Protein AF-A0A0E9NEF5-F1 (afdb_monomer)

Radius of gyration: 27.7 Å; Cα contacts (8 Å, |Δi|>4): 310; chains: 1; bounding box: 68×79×78 Å

Mean predicted aligned error: 8.77 Å

Sequence (316 aa):
MEDDDLYNTYFALDPNLTYYYPKSTILDIQHRRETLDGKLFFDLLLAEVAELPNASKLYPPKNTGELRDLYNAILTSEKLDLLKKHSFFYYVLKDWNAETEFARAMLIPPHWCRLMDAYWYLDQMDFPFALFNLSTPSLNPNFSDKIVTTLAVHAPPVVAVTFVQVAQPALENTDVIKAYMSALSRTSVEAAFTYQRTLPPDLREILFADLLHMCLEYKPGASLAQLVRLPLDAIEEDILTKTYSQSASELAKETLLVWCLHRGKTNEALVMAKSKLKSATTGLGGMKDELERGMYKSMLQRQPSQVSNSQGSSEC

Structure (mmCIF, N/CA/C/O backbone):
data_AF-A0A0E9NEF5-F1
#
_entry.id   AF-A0A0E9NEF5-F1
#
loop_
_atom_site.group_PDB
_atom_site.id
_atom_site.type_symbol
_atom_site.label_atom_id
_atom_site.label_alt_id
_atom_site.label_comp_id
_atom_site.label_asym_id
_atom_site.label_entity_id
_atom_site.label_seq_id
_atom_site.pdbx_PDB_ins_code
_atom_site.Cartn_x
_atom_site.Cartn_y
_atom_site.Cartn_z
_atom_site.occupancy
_atom_site.B_iso_or_equiv
_atom_site.auth_seq_id
_atom_site.auth_comp_id
_atom_site.auth_asym_id
_atom_site.auth_atom_id
_atom_site.pdbx_PDB_model_num
ATOM 1 N N . MET A 1 1 ? -28.077 -3.101 26.813 1.00 54.16 1 MET A N 1
ATOM 2 C CA . MET A 1 1 ? -26.877 -2.735 27.582 1.00 54.16 1 MET A CA 1
ATOM 3 C C . MET A 1 1 ? -26.799 -1.229 27.500 1.00 54.16 1 MET A C 1
ATOM 5 O O . MET A 1 1 ? -26.897 -0.724 26.388 1.00 54.16 1 MET A O 1
ATOM 9 N N . GLU A 1 2 ? -26.799 -0.527 28.628 1.00 67.44 2 GLU A N 1
ATOM 10 C CA . GLU A 1 2 ? -26.602 0.929 28.618 1.00 67.44 2 GLU A CA 1
ATOM 11 C C . GLU A 1 2 ? -25.152 1.235 28.208 1.00 67.44 2 GLU A C 1
ATOM 13 O O . GLU A 1 2 ? -24.256 0.422 28.434 1.00 67.44 2 GLU A O 1
ATOM 18 N N . ASP A 1 3 ? -24.907 2.381 27.578 1.00 69.06 3 ASP A N 1
ATOM 19 C CA . ASP A 1 3 ? -23.600 2.707 26.987 1.00 69.06 3 ASP A CA 1
ATOM 20 C C . ASP A 1 3 ? -22.438 2.718 28.001 1.00 69.06 3 ASP A C 1
ATOM 22 O O . ASP A 1 3 ? -21.294 2.387 27.662 1.00 69.06 3 ASP A O 1
ATOM 26 N N . ASP A 1 4 ? -22.739 3.060 29.257 1.00 71.25 4 ASP A N 1
ATOM 27 C CA . ASP A 1 4 ? -21.799 3.034 30.382 1.00 71.25 4 ASP A CA 1
ATOM 28 C C . ASP A 1 4 ? -21.487 1.611 30.859 1.00 71.25 4 ASP A C 1
ATOM 30 O O . ASP A 1 4 ? -20.365 1.325 31.278 1.00 71.25 4 ASP A O 1
ATOM 34 N N . ASP A 1 5 ? -22.451 0.702 30.741 1.00 80.69 5 ASP A N 1
ATOM 35 C CA . ASP A 1 5 ? -22.291 -0.712 31.080 1.00 80.69 5 ASP A CA 1
ATOM 36 C C . ASP A 1 5 ? -21.341 -1.399 30.082 1.00 80.69 5 ASP A C 1
ATOM 38 O O . ASP A 1 5 ? -20.456 -2.165 30.470 1.00 80.69 5 ASP A O 1
ATOM 42 N N . LEU A 1 6 ? -21.420 -1.021 28.798 1.00 85.38 6 LEU A N 1
ATOM 43 C CA . LEU A 1 6 ? -20.516 -1.525 27.762 1.00 85.38 6 LEU A CA 1
ATOM 44 C C . LEU A 1 6 ? -19.066 -1.061 27.974 1.00 85.38 6 LEU A C 1
ATOM 46 O O . LEU A 1 6 ? -18.144 -1.878 27.894 1.00 85.38 6 LEU A O 1
ATOM 50 N N . TYR A 1 7 ? -18.855 0.228 28.270 1.00 88.38 7 TYR A N 1
ATOM 51 C CA . TYR A 1 7 ? -17.513 0.751 28.548 1.00 88.38 7 TYR A CA 1
ATOM 52 C C . TYR A 1 7 ? -16.880 0.034 29.734 1.00 88.38 7 TYR A C 1
ATOM 54 O O . TYR A 1 7 ? -15.746 -0.431 29.641 1.00 88.38 7 TYR A O 1
ATOM 62 N N . ASN A 1 8 ? -17.618 -0.090 30.839 1.00 86.88 8 ASN A N 1
ATOM 63 C CA . ASN A 1 8 ? -17.090 -0.755 32.020 1.00 86.88 8 ASN A CA 1
ATOM 64 C C . ASN A 1 8 ? -16.719 -2.204 31.693 1.00 86.88 8 ASN A C 1
ATOM 66 O O . ASN A 1 8 ? -15.589 -2.610 31.963 1.00 86.88 8 ASN A O 1
ATOM 70 N N . THR A 1 9 ? -17.610 -2.928 31.011 1.00 87.25 9 THR A N 1
ATOM 71 C CA . THR A 1 9 ? -17.414 -4.337 30.641 1.00 87.25 9 THR A CA 1
ATOM 72 C C . THR A 1 9 ? -16.120 -4.597 29.875 1.00 87.25 9 THR A C 1
ATOM 74 O O . THR A 1 9 ? -15.397 -5.528 30.223 1.00 87.25 9 THR A O 1
ATOM 77 N N . TYR A 1 10 ? -15.801 -3.779 28.868 1.00 87.50 10 TYR A N 1
ATOM 78 C CA . TYR A 1 10 ? -14.697 -4.078 27.945 1.00 87.50 10 TYR A CA 1
ATOM 79 C C . TYR A 1 10 ? -13.462 -3.185 28.089 1.00 87.50 10 TYR A C 1
ATOM 81 O O . TYR A 1 10 ? -12.391 -3.578 27.640 1.00 87.50 10 TYR A O 1
ATOM 89 N N . PHE A 1 11 ? -13.582 -2.010 28.712 1.00 86.75 11 PHE A N 1
ATOM 90 C CA . PHE A 1 11 ? -12.496 -1.025 28.797 1.00 86.75 11 PHE A CA 1
ATOM 91 C C . PHE A 1 11 ? -12.055 -0.693 30.233 1.00 86.75 11 PHE A C 1
ATOM 93 O O . PHE A 1 11 ? -11.024 -0.040 30.394 1.00 86.75 11 PHE A O 1
ATOM 100 N N . ALA A 1 12 ? -12.792 -1.100 31.281 1.00 77.31 12 ALA A N 1
ATOM 101 C CA . ALA A 1 12 ? -12.496 -0.658 32.655 1.00 77.31 12 ALA A CA 1
ATOM 102 C C . ALA A 1 12 ? -12.494 -1.739 33.753 1.00 77.31 12 ALA A C 1
ATOM 104 O O . ALA A 1 12 ? -11.980 -1.471 34.838 1.00 77.31 12 ALA A O 1
ATOM 105 N N . LEU A 1 13 ? -13.074 -2.924 33.532 1.00 58.94 13 LEU A N 1
ATOM 106 C CA . LEU A 1 13 ? -13.445 -3.823 34.638 1.00 58.94 13 LEU A CA 1
ATOM 107 C C . LEU A 1 13 ? -12.340 -4.709 35.231 1.00 58.94 13 LEU A C 1
ATOM 109 O O . LEU A 1 13 ? -12.618 -5.376 36.226 1.00 58.94 13 LEU A O 1
ATOM 113 N N . ASP A 1 14 ? -11.113 -4.720 34.707 1.00 61.41 14 ASP A N 1
ATOM 114 C CA . ASP A 1 14 ? -10.027 -5.477 35.343 1.00 61.41 14 ASP A CA 1
ATOM 115 C C . ASP A 1 14 ? -9.012 -4.533 36.020 1.00 61.41 14 ASP A C 1
ATOM 117 O O . ASP A 1 14 ? -8.224 -3.876 35.338 1.00 61.41 14 ASP A O 1
ATOM 121 N N . PRO A 1 15 ? -8.980 -4.479 37.367 1.00 54.06 15 PRO A N 1
ATOM 122 C CA . PRO A 1 15 ? -8.002 -3.702 38.128 1.00 54.06 15 PRO A CA 1
ATOM 123 C C . PRO A 1 15 ? -6.539 -4.067 37.830 1.00 54.06 15 PRO A C 1
ATOM 125 O O . PRO A 1 15 ? -5.647 -3.276 38.134 1.00 54.06 15 PRO A O 1
ATOM 128 N N . ASN A 1 16 ? -6.283 -5.250 37.259 1.00 57.00 16 ASN A N 1
ATOM 129 C CA . ASN A 1 16 ? -4.954 -5.723 36.876 1.00 57.00 16 ASN A CA 1
ATOM 130 C C . ASN A 1 16 ? -4.617 -5.450 35.400 1.00 57.00 16 ASN A C 1
ATOM 132 O O . ASN A 1 16 ? -3.435 -5.396 35.060 1.00 57.00 16 ASN A O 1
ATOM 136 N N . LEU A 1 17 ? -5.615 -5.255 34.528 1.00 60.06 17 LEU A N 1
ATOM 137 C CA . LEU A 1 17 ? -5.418 -4.869 33.126 1.00 60.06 17 LEU A CA 1
ATOM 138 C C . LEU A 1 17 ? -5.699 -3.380 32.990 1.00 60.06 17 LEU A C 1
ATOM 140 O O . LEU A 1 17 ? -6.821 -2.950 32.726 1.00 60.06 17 LEU A O 1
ATOM 144 N N . THR A 1 18 ? -4.667 -2.558 33.167 1.00 66.00 18 THR A N 1
ATOM 145 C CA . THR A 1 18 ? -4.837 -1.148 32.836 1.00 66.00 18 THR A CA 1
ATOM 146 C C . THR A 1 18 ? -4.762 -0.951 31.326 1.00 66.00 18 THR A C 1
ATOM 148 O O . THR A 1 18 ? -3.693 -1.046 30.732 1.00 66.00 18 THR A O 1
ATOM 151 N N . TYR A 1 19 ? -5.903 -0.640 30.710 1.00 69.88 19 TYR A N 1
ATOM 152 C CA . TYR A 1 19 ? -6.052 -0.381 29.272 1.00 69.88 19 TYR A CA 1
ATOM 153 C C . TYR A 1 19 ? -5.518 1.001 28.836 1.00 69.88 19 TYR A C 1
ATOM 155 O O . TYR A 1 19 ? -6.017 1.598 27.889 1.00 69.88 19 TYR A O 1
ATOM 163 N N . TYR A 1 20 ? -4.514 1.561 29.522 1.00 77.94 20 TYR A N 1
ATOM 164 C CA . TYR A 1 20 ? -3.780 2.720 28.998 1.00 77.94 20 TYR A CA 1
ATOM 165 C C . TYR A 1 20 ? -2.482 2.253 28.342 1.00 77.94 20 TYR A C 1
ATOM 167 O O . TYR A 1 20 ? -1.849 1.294 28.787 1.00 77.94 20 TYR A O 1
ATOM 175 N N . TYR A 1 21 ? -2.066 2.937 27.279 1.00 84.69 21 TYR A N 1
ATOM 176 C CA . TYR A 1 21 ? -0.875 2.543 26.535 1.00 84.69 21 TYR A CA 1
ATOM 177 C C . TYR A 1 21 ? 0.402 2.851 27.330 1.00 84.69 21 TYR A C 1
ATOM 179 O O . TYR A 1 21 ? 0.575 3.979 27.811 1.00 84.69 21 TYR A O 1
ATOM 187 N N . PRO A 1 22 ? 1.350 1.901 27.434 1.00 88.44 22 PRO A N 1
ATOM 188 C CA . PRO A 1 22 ? 2.689 2.195 27.923 1.00 88.44 22 PRO A CA 1
ATOM 189 C C . PRO A 1 22 ? 3.348 3.308 27.099 1.00 88.44 22 PRO A C 1
ATOM 191 O O . PRO A 1 22 ? 3.126 3.428 25.893 1.00 88.44 22 PRO A O 1
ATOM 194 N N . LYS A 1 23 ? 4.227 4.098 27.729 1.00 90.12 23 LYS A N 1
ATOM 195 C CA . LYS A 1 23 ? 4.945 5.185 27.036 1.00 90.12 23 LYS A CA 1
ATOM 196 C C . LYS A 1 23 ? 5.717 4.697 25.808 1.00 90.12 23 LYS A C 1
ATOM 198 O O . LYS A 1 23 ? 5.735 5.404 24.809 1.00 90.12 23 LYS A O 1
ATOM 203 N N . SER A 1 24 ? 6.326 3.512 25.875 1.00 93.19 24 SER A N 1
ATOM 204 C CA . SER A 1 24 ? 6.999 2.892 24.728 1.00 93.19 24 SER A CA 1
ATOM 205 C C . SER A 1 24 ? 6.030 2.666 23.570 1.00 93.19 24 SER A C 1
ATOM 207 O O . SER A 1 24 ? 6.292 3.130 22.472 1.00 93.19 24 SER A O 1
ATOM 209 N N . THR A 1 25 ? 4.860 2.084 23.835 1.00 92.06 25 THR A N 1
ATOM 210 C CA . THR A 1 25 ? 3.838 1.829 22.813 1.00 92.06 25 THR A CA 1
ATOM 211 C C . THR A 1 25 ? 3.313 3.121 22.189 1.00 92.06 25 THR A C 1
ATOM 213 O O . THR A 1 25 ? 3.111 3.183 20.981 1.00 92.06 25 THR A O 1
ATOM 216 N N . ILE A 1 26 ? 3.136 4.183 22.982 1.00 93.88 26 ILE A N 1
ATOM 217 C CA . ILE A 1 26 ? 2.750 5.503 22.459 1.00 93.88 26 ILE A CA 1
ATOM 218 C C . ILE A 1 26 ? 3.814 6.030 21.488 1.00 93.88 26 ILE A C 1
ATOM 220 O O . ILE A 1 26 ? 3.463 6.522 20.415 1.00 93.88 26 ILE A O 1
ATOM 224 N N . LEU A 1 27 ? 5.096 5.920 21.850 1.00 95.50 27 LEU A N 1
ATOM 225 C CA . LEU A 1 27 ? 6.208 6.335 20.992 1.00 95.50 27 LEU A CA 1
ATOM 226 C C . LEU A 1 27 ? 6.287 5.481 19.720 1.00 95.50 27 LEU A C 1
ATOM 228 O O . LEU A 1 27 ? 6.459 6.037 18.640 1.00 95.50 27 LEU A O 1
ATOM 232 N N . ASP A 1 28 ? 6.082 4.167 19.818 1.00 96.19 28 ASP A N 1
ATOM 233 C CA . ASP A 1 28 ? 6.073 3.263 18.663 1.00 96.19 28 ASP A CA 1
ATOM 234 C C . ASP A 1 28 ? 4.930 3.607 17.694 1.00 96.19 28 ASP A C 1
ATOM 236 O O . ASP A 1 28 ? 5.125 3.693 16.481 1.00 96.19 28 ASP A O 1
ATOM 240 N N . ILE A 1 29 ? 3.727 3.874 18.217 1.00 96.25 29 ILE A N 1
ATOM 241 C CA . ILE A 1 29 ? 2.577 4.315 17.414 1.00 96.25 29 ILE A CA 1
ATOM 242 C C . ILE A 1 29 ? 2.862 5.672 16.751 1.00 96.25 29 ILE A C 1
ATOM 244 O O . ILE A 1 29 ? 2.530 5.863 15.582 1.00 96.25 29 ILE A O 1
ATOM 248 N N . GLN A 1 30 ? 3.500 6.609 17.458 1.00 96.44 30 GLN A N 1
ATOM 249 C CA . GLN A 1 30 ? 3.896 7.901 16.887 1.00 96.44 30 GLN A CA 1
ATOM 250 C C . GLN A 1 30 ? 4.946 7.749 15.784 1.00 96.44 30 GLN A C 1
ATOM 252 O O . GLN A 1 30 ? 4.784 8.335 14.717 1.00 96.44 30 GLN A O 1
ATOM 257 N N . HIS A 1 31 ? 5.961 6.913 15.989 1.00 97.31 31 HIS A N 1
ATOM 258 C CA . HIS A 1 31 ? 6.988 6.650 14.986 1.00 97.31 31 HIS A CA 1
ATOM 259 C C . HIS A 1 31 ? 6.406 6.013 13.715 1.00 97.31 31 HIS A C 1
ATOM 261 O O . HIS A 1 31 ? 6.729 6.414 12.595 1.00 97.31 31 HIS A O 1
ATOM 267 N N . ARG A 1 32 ? 5.486 5.053 13.870 1.00 97.56 32 ARG A N 1
ATOM 268 C CA . ARG A 1 32 ? 4.779 4.456 12.727 1.00 97.56 32 ARG A CA 1
ATOM 269 C C . ARG A 1 32 ? 3.896 5.469 12.016 1.00 97.56 32 ARG A C 1
ATOM 271 O O . ARG A 1 32 ? 3.893 5.504 10.792 1.00 97.56 32 ARG A O 1
ATOM 278 N N . ARG A 1 33 ? 3.223 6.355 12.754 1.00 97.56 33 ARG A N 1
ATOM 279 C CA . ARG A 1 33 ? 2.463 7.463 12.162 1.00 97.56 33 ARG A CA 1
ATOM 280 C C . ARG A 1 33 ? 3.350 8.367 11.310 1.00 97.56 33 ARG A C 1
ATOM 282 O O . ARG A 1 33 ? 2.962 8.693 10.197 1.00 97.56 33 ARG A O 1
ATOM 289 N N . GLU A 1 34 ? 4.517 8.763 11.813 1.00 97.06 34 GLU A N 1
ATOM 290 C CA . GLU A 1 34 ? 5.487 9.568 11.056 1.00 97.06 34 GLU A CA 1
ATOM 291 C C . GLU A 1 34 ? 5.953 8.843 9.791 1.00 97.06 34 GLU A C 1
ATOM 293 O O . GLU A 1 34 ? 6.028 9.450 8.727 1.00 97.06 34 GLU A O 1
ATOM 298 N N . THR A 1 35 ? 6.194 7.535 9.899 1.00 97.06 35 THR A N 1
ATOM 299 C CA . THR A 1 35 ? 6.595 6.685 8.770 1.00 97.06 35 THR A CA 1
ATOM 300 C C . THR A 1 35 ? 5.491 6.558 7.715 1.00 97.06 35 THR A C 1
ATOM 302 O O . THR A 1 35 ? 5.794 6.484 6.531 1.00 97.06 35 THR A O 1
ATOM 305 N N . LEU A 1 36 ? 4.220 6.572 8.128 1.00 96.62 36 LEU A N 1
ATOM 306 C CA . LEU A 1 36 ? 3.036 6.434 7.272 1.00 96.62 36 LEU A CA 1
ATOM 307 C C . LEU A 1 36 ? 2.450 7.799 6.860 1.00 96.62 36 LEU A C 1
ATOM 309 O O . LEU A 1 36 ? 1.238 8.020 6.938 1.00 96.62 36 LEU A O 1
ATOM 313 N N . ASP A 1 37 ? 3.302 8.728 6.423 1.00 93.06 37 ASP A N 1
ATOM 314 C CA . ASP A 1 37 ? 2.925 10.068 5.936 1.00 93.06 37 ASP A CA 1
ATOM 315 C C . ASP A 1 37 ? 2.171 10.927 6.968 1.00 93.06 37 ASP A C 1
ATOM 317 O O . ASP A 1 37 ? 1.272 11.709 6.648 1.00 93.06 37 ASP A O 1
ATOM 321 N N . GLY A 1 38 ? 2.504 10.755 8.248 1.00 94.81 38 GLY A N 1
ATOM 322 C CA . GLY A 1 38 ? 1.900 11.498 9.353 1.00 94.81 38 GLY A CA 1
ATOM 323 C C . GLY A 1 38 ? 0.478 11.061 9.718 1.00 94.81 38 GLY A C 1
ATOM 324 O O . GLY A 1 38 ? -0.143 11.709 10.566 1.00 94.81 38 GLY A O 1
ATOM 325 N N . LYS A 1 39 ? -0.050 9.984 9.118 1.00 96.00 39 LYS A N 1
ATOM 326 C CA . LYS A 1 39 ? -1.396 9.464 9.403 1.00 96.00 39 LYS A CA 1
ATOM 327 C C . LYS A 1 39 ? -1.436 7.940 9.397 1.00 96.00 39 LYS A C 1
ATOM 329 O O . LYS A 1 39 ? -1.111 7.304 8.398 1.00 96.00 39 LYS A O 1
ATOM 334 N N . LEU A 1 40 ? -1.952 7.374 10.475 1.00 98.06 40 LEU A N 1
ATOM 335 C CA . LEU A 1 40 ? -2.365 5.977 10.548 1.00 98.06 40 LEU A CA 1
ATOM 336 C C . LEU A 1 40 ? -3.669 5.751 9.762 1.00 98.06 40 LEU A C 1
ATOM 338 O O . LEU A 1 40 ? -4.441 6.685 9.532 1.00 98.06 40 LEU A O 1
ATOM 342 N N . PHE A 1 41 ? -3.954 4.513 9.377 1.00 98.25 41 PHE A N 1
ATOM 343 C CA . PHE A 1 41 ? -5.251 4.095 8.851 1.00 98.25 41 PHE A CA 1
ATOM 344 C C . PHE A 1 41 ? -6.357 4.319 9.879 1.00 98.25 41 PHE A C 1
ATOM 346 O O . PHE A 1 41 ? -7.435 4.783 9.509 1.00 98.25 41 PHE A O 1
ATOM 353 N N . PHE A 1 42 ? -6.092 4.099 11.170 1.00 98.12 42 PHE A N 1
ATOM 354 C CA . PHE A 1 42 ? -7.055 4.452 12.211 1.00 98.12 42 PHE A CA 1
ATOM 355 C C . PHE A 1 42 ? -7.283 5.965 12.324 1.00 98.12 42 PHE A C 1
ATOM 357 O O . PHE A 1 42 ? -8.415 6.395 12.549 1.00 98.12 42 PHE A O 1
ATOM 364 N N . ASP A 1 43 ? -6.256 6.792 12.076 1.00 98.19 43 ASP A N 1
ATOM 365 C CA . ASP A 1 43 ? -6.445 8.246 12.013 1.00 98.19 43 ASP A CA 1
ATOM 366 C C . ASP A 1 43 ? -7.390 8.620 10.853 1.00 98.19 43 ASP A C 1
ATOM 368 O O . ASP A 1 43 ? -8.215 9.521 11.008 1.00 98.19 43 ASP A O 1
ATOM 372 N N . LEU A 1 44 ? -7.314 7.917 9.712 1.00 97.50 44 LEU A N 1
ATOM 373 C CA . LEU A 1 44 ? -8.250 8.106 8.597 1.00 97.50 44 LEU A CA 1
ATOM 374 C C . LEU A 1 44 ? -9.663 7.621 8.928 1.00 97.50 44 LEU A C 1
ATOM 376 O O . LEU A 1 44 ? -10.628 8.302 8.596 1.00 97.50 44 LEU A O 1
ATOM 380 N N . LEU A 1 45 ? -9.810 6.481 9.609 1.00 97.69 45 LEU A N 1
ATOM 381 C CA . LEU A 1 45 ? -11.121 6.004 10.062 1.00 97.69 45 LEU A CA 1
ATOM 382 C C . LEU A 1 45 ? -11.796 7.038 10.970 1.00 97.69 45 LEU A C 1
ATOM 384 O O . LEU A 1 45 ? -12.956 7.391 10.757 1.00 97.69 45 LEU A O 1
ATOM 388 N N . LEU A 1 46 ? -11.065 7.570 11.948 1.00 97.81 46 LEU A N 1
ATOM 389 C CA . LEU A 1 46 ? -11.577 8.608 12.838 1.00 97.81 46 LEU A CA 1
ATOM 390 C C . LEU A 1 46 ? -11.899 9.904 12.078 1.00 97.81 46 LEU A C 1
ATOM 392 O O . LEU A 1 46 ? -12.978 10.460 12.261 1.00 97.81 46 LEU A O 1
ATOM 396 N N . ALA A 1 47 ? -11.000 10.378 11.214 1.00 97.06 47 ALA A N 1
ATOM 397 C CA . ALA A 1 47 ? -11.157 11.674 10.556 1.00 97.06 47 ALA A CA 1
ATOM 398 C C . ALA A 1 47 ? -12.168 11.670 9.398 1.00 97.06 47 ALA A C 1
ATOM 400 O O . ALA A 1 47 ? -12.915 12.631 9.248 1.00 97.06 47 ALA A O 1
ATOM 401 N N . GLU A 1 48 ? -12.185 10.624 8.572 1.00 96.31 48 GLU A N 1
ATOM 402 C CA . GLU A 1 48 ? -12.936 10.597 7.308 1.00 96.31 48 GLU A CA 1
ATOM 403 C C . GLU A 1 48 ? -14.230 9.784 7.405 1.00 96.31 48 GLU A C 1
ATOM 405 O O . GLU A 1 48 ? -15.209 10.125 6.748 1.00 96.31 48 GLU A O 1
ATOM 410 N N . VAL A 1 49 ? -14.268 8.732 8.234 1.00 96.25 49 VAL A N 1
ATOM 411 C CA . VAL A 1 49 ? -15.467 7.883 8.390 1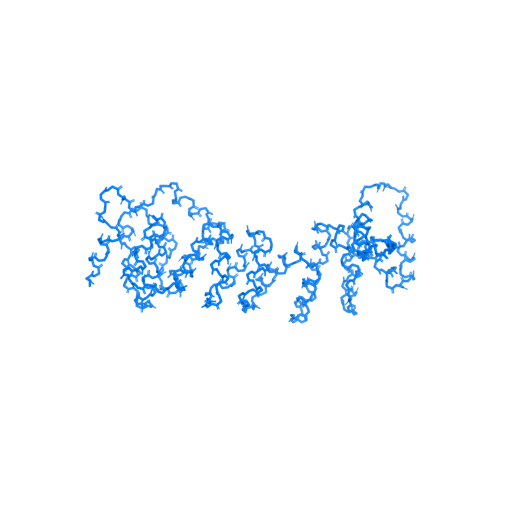.00 96.25 49 VAL A CA 1
ATOM 412 C C . VAL A 1 49 ? -16.300 8.308 9.597 1.00 96.25 49 VAL A C 1
ATOM 414 O O . VAL A 1 49 ? -17.525 8.364 9.505 1.00 96.25 49 VAL A O 1
ATOM 417 N N . ALA A 1 50 ? -15.658 8.620 10.725 1.00 96.44 50 ALA A N 1
ATOM 418 C CA . ALA A 1 50 ? -16.353 9.102 11.921 1.00 96.44 50 ALA A CA 1
ATOM 419 C C . ALA A 1 50 ? -16.514 10.632 11.971 1.00 96.44 50 ALA A C 1
ATOM 421 O O . ALA A 1 50 ? -17.216 11.125 12.856 1.00 96.44 50 ALA A O 1
ATOM 422 N N . GLU A 1 51 ? -15.875 11.361 11.044 1.00 96.19 51 GLU A N 1
ATOM 423 C CA . GLU A 1 51 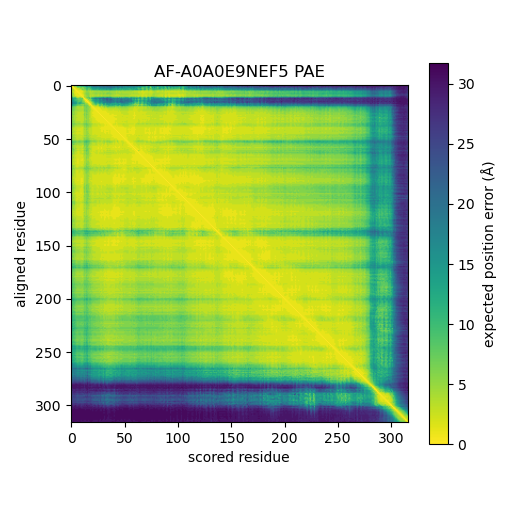? -15.794 12.832 10.993 1.00 96.19 51 GLU A CA 1
ATOM 424 C C . GLU A 1 51 ? -15.330 13.466 12.321 1.00 96.19 51 GLU A C 1
ATOM 426 O O . GLU A 1 51 ? -15.742 14.566 12.694 1.00 96.19 51 GLU A O 1
ATOM 431 N N . LEU A 1 52 ? -14.456 12.772 13.058 1.00 95.56 52 LEU A N 1
ATOM 432 C CA . LEU A 1 52 ? -13.925 13.247 14.330 1.00 95.56 52 LEU A CA 1
ATOM 433 C C . LEU A 1 52 ? -12.703 14.150 14.096 1.00 95.56 52 LEU A C 1
ATOM 435 O O . LEU A 1 52 ? -11.684 13.702 13.554 1.00 95.56 52 LEU A O 1
ATOM 439 N N . PRO A 1 53 ? -12.752 15.428 14.518 1.00 90.38 53 PRO A N 1
ATOM 440 C CA . PRO A 1 53 ? -11.624 16.331 14.360 1.00 90.38 53 PRO A CA 1
ATOM 441 C C . PRO A 1 53 ? -10.459 15.904 15.259 1.00 90.38 53 PRO A C 1
ATOM 443 O O . PRO A 1 53 ? -10.647 15.351 16.338 1.00 90.38 53 PRO A O 1
ATOM 446 N N . ASN A 1 54 ? -9.234 16.244 14.851 1.00 89.75 54 ASN A N 1
ATOM 447 C CA . ASN A 1 54 ? -8.011 15.940 15.605 1.00 89.75 54 ASN A CA 1
ATOM 448 C C . ASN A 1 54 ? -7.798 14.437 15.902 1.00 89.75 54 ASN A C 1
ATOM 450 O O . ASN A 1 54 ? -7.281 14.102 16.966 1.00 89.75 54 ASN A O 1
ATOM 454 N N . ALA A 1 55 ? -8.138 13.544 14.964 1.00 92.69 55 ALA A N 1
ATOM 455 C CA . ALA A 1 55 ? -7.968 12.090 15.094 1.00 92.69 55 ALA A CA 1
ATOM 456 C C . ALA A 1 55 ? -6.613 11.654 15.695 1.00 92.69 55 ALA A C 1
ATOM 458 O O . ALA A 1 55 ? -6.578 10.886 16.654 1.00 92.69 55 ALA A O 1
ATOM 459 N N . SER A 1 56 ? -5.504 12.239 15.228 1.00 91.69 56 SER A N 1
ATOM 460 C CA . SER A 1 56 ? -4.148 11.926 15.711 1.00 91.69 56 SER A CA 1
ATOM 461 C C . SER A 1 56 ? -3.862 12.338 17.162 1.00 91.69 56 SER A C 1
ATOM 463 O O . SER A 1 56 ? -2.853 11.922 17.730 1.00 91.69 56 SER A O 1
ATOM 465 N N . LYS A 1 57 ? -4.717 13.172 17.771 1.00 93.00 57 LYS A N 1
ATOM 466 C CA . LYS A 1 57 ? -4.668 13.504 19.205 1.00 93.00 57 LYS A CA 1
ATOM 467 C C . LYS A 1 57 ? -5.537 12.574 20.047 1.00 93.00 57 LYS A C 1
ATOM 469 O O . LYS A 1 57 ? -5.247 12.430 21.228 1.00 93.00 57 LYS A O 1
ATOM 474 N N . LEU A 1 58 ? -6.586 11.994 19.459 1.00 94.56 58 LEU A N 1
ATOM 475 C CA . LEU A 1 58 ? -7.497 11.067 20.137 1.00 94.56 58 LEU A CA 1
ATOM 476 C C . LEU A 1 58 ? -6.879 9.674 20.290 1.00 94.56 58 LEU A C 1
ATOM 478 O O . LEU A 1 58 ? -7.146 8.988 21.272 1.00 94.56 58 LEU A O 1
ATOM 482 N N . TYR A 1 59 ? -6.045 9.262 19.333 1.00 95.19 59 TYR A N 1
ATOM 483 C CA . TYR A 1 59 ? -5.377 7.967 19.350 1.00 95.19 59 TYR A CA 1
ATOM 484 C C . TYR A 1 59 ? -3.849 8.114 19.209 1.00 95.19 59 TYR A C 1
ATOM 486 O O . TYR A 1 59 ? -3.383 8.847 18.333 1.00 95.19 59 TYR A O 1
ATOM 494 N N . PRO A 1 60 ? -3.031 7.403 20.007 1.00 94.50 60 PRO A N 1
ATOM 495 C CA . PRO A 1 60 ? -3.423 6.518 21.102 1.00 94.50 60 PRO A CA 1
ATOM 496 C C . PRO A 1 60 ? -3.703 7.303 22.402 1.00 94.50 60 PRO A C 1
ATOM 498 O O . PRO A 1 60 ? -2.992 8.274 22.684 1.00 94.50 60 PRO A O 1
ATOM 501 N N . PRO A 1 61 ? -4.687 6.891 23.218 1.00 92.75 61 PRO A N 1
ATOM 502 C CA . PRO A 1 61 ? -4.959 7.513 24.512 1.00 92.75 61 PRO A CA 1
ATOM 503 C C . PRO A 1 61 ? -3.812 7.298 25.508 1.00 92.75 61 PRO A C 1
ATOM 505 O O . PRO A 1 61 ? -3.288 6.197 25.669 1.00 92.75 61 PRO A O 1
ATOM 508 N N . LYS A 1 62 ? -3.418 8.350 26.228 1.00 90.56 62 LYS A N 1
ATOM 509 C CA . LYS A 1 62 ? -2.251 8.308 27.134 1.00 90.56 62 LYS A CA 1
ATOM 510 C C . LYS A 1 62 ? -2.592 7.905 28.564 1.00 90.56 62 LYS A C 1
ATOM 512 O O . LYS A 1 62 ? -1.697 7.665 29.372 1.00 90.56 62 LYS A O 1
ATOM 517 N N . ASN A 1 63 ? -3.873 7.909 28.905 1.00 88.81 63 ASN A N 1
ATOM 518 C CA . ASN A 1 63 ? -4.399 7.596 30.227 1.00 88.81 63 ASN A CA 1
ATOM 519 C C . ASN A 1 63 ? -5.864 7.144 30.104 1.00 88.81 63 ASN A C 1
ATOM 521 O O . ASN A 1 63 ? -6.453 7.186 29.025 1.00 88.81 63 ASN A O 1
ATOM 525 N N . THR A 1 64 ? -6.453 6.716 31.218 1.00 88.56 64 THR A N 1
ATOM 526 C CA . THR A 1 64 ? -7.839 6.225 31.272 1.00 88.56 64 THR A CA 1
ATOM 527 C C . THR A 1 64 ? -8.879 7.294 30.932 1.00 88.56 64 THR A C 1
ATOM 529 O O . THR A 1 64 ? -9.920 6.961 30.375 1.00 88.56 64 THR A O 1
ATOM 532 N N . GLY A 1 65 ? -8.599 8.570 31.222 1.00 90.19 65 GLY A N 1
ATOM 533 C CA . GLY A 1 65 ? -9.455 9.691 30.829 1.00 90.19 65 GLY A CA 1
ATOM 534 C C . GLY A 1 65 ? -9.488 9.862 29.313 1.00 90.19 65 GLY A C 1
ATOM 535 O O . GLY A 1 65 ? -10.558 9.832 28.721 1.00 90.19 65 GLY A O 1
ATOM 536 N N . GLU A 1 66 ? -8.319 9.909 28.670 1.00 92.50 66 GLU A N 1
ATOM 537 C CA . GLU A 1 66 ? -8.219 10.005 27.206 1.00 92.50 66 GLU A CA 1
ATOM 538 C C . GLU A 1 66 ? -8.828 8.781 26.495 1.00 92.50 66 GLU A C 1
ATOM 540 O O . GLU A 1 66 ? -9.398 8.917 25.414 1.00 92.50 66 GLU A O 1
ATOM 545 N N . LEU A 1 67 ? -8.756 7.586 27.097 1.00 92.62 67 LEU A N 1
ATOM 546 C CA . LEU A 1 67 ? -9.434 6.394 26.574 1.00 92.62 67 LEU A CA 1
ATOM 547 C C . LEU A 1 67 ? -10.958 6.549 26.631 1.00 92.62 67 LEU A C 1
ATOM 549 O O . LEU A 1 67 ? -11.648 6.234 25.661 1.00 92.62 67 LEU A O 1
ATOM 553 N N . ARG A 1 68 ? -11.482 7.056 27.753 1.00 92.12 68 ARG A N 1
ATOM 554 C CA . ARG A 1 68 ? -12.908 7.360 27.909 1.00 92.12 68 ARG A CA 1
ATOM 555 C C . ARG A 1 68 ? -13.353 8.436 26.920 1.00 92.12 68 ARG A C 1
ATOM 557 O O . ARG A 1 68 ? -14.429 8.305 26.342 1.00 92.12 68 ARG A O 1
ATOM 564 N N . ASP A 1 69 ? -12.520 9.446 26.683 1.00 93.94 69 ASP A N 1
ATOM 565 C CA . ASP A 1 69 ? -12.777 10.502 25.703 1.00 93.94 69 ASP A CA 1
ATOM 566 C C . ASP A 1 69 ? -12.836 9.940 24.277 1.00 93.94 69 ASP A C 1
ATOM 568 O O . ASP A 1 69 ? -13.790 10.224 23.553 1.00 93.94 69 ASP A O 1
ATOM 572 N N . LEU A 1 70 ? -11.878 9.088 23.884 1.00 95.50 70 LEU A N 1
ATOM 573 C CA . LEU A 1 70 ? -11.895 8.390 22.591 1.00 95.50 70 LEU A CA 1
ATOM 574 C C . LEU A 1 70 ? -13.150 7.518 22.445 1.00 95.50 70 LEU A C 1
ATOM 576 O O . LEU A 1 70 ? -13.827 7.577 21.416 1.00 95.50 70 LEU A O 1
ATOM 580 N N . TYR A 1 71 ? -13.482 6.736 23.476 1.00 95.19 71 TYR A N 1
ATOM 581 C CA . TYR A 1 71 ? -14.676 5.896 23.482 1.00 95.19 71 TYR A CA 1
ATOM 582 C C . TYR A 1 71 ? -15.945 6.730 23.279 1.00 95.19 71 TYR A C 1
ATOM 584 O O . TYR A 1 71 ? -16.745 6.434 22.393 1.00 95.19 71 TYR A O 1
ATOM 592 N N . ASN A 1 72 ? -16.102 7.805 24.055 1.00 95.31 72 ASN A N 1
ATOM 593 C CA . ASN A 1 72 ? -17.258 8.692 23.975 1.00 95.31 72 ASN A CA 1
ATOM 594 C C . ASN A 1 72 ? -17.329 9.412 22.626 1.00 95.31 72 ASN A C 1
ATOM 596 O O . ASN A 1 72 ? -18.419 9.538 22.073 1.00 95.31 72 ASN A O 1
ATOM 600 N N . ALA A 1 73 ? -16.197 9.843 22.063 1.00 96.75 73 ALA A N 1
ATOM 601 C CA . ALA A 1 73 ? -16.149 10.467 20.743 1.00 96.75 73 ALA A CA 1
ATOM 602 C C . ALA A 1 73 ? -16.665 9.519 19.645 1.00 96.75 73 ALA A C 1
ATOM 604 O O . ALA A 1 73 ? -17.475 9.920 18.811 1.00 96.75 73 ALA A O 1
ATOM 605 N N . ILE A 1 74 ? -16.264 8.244 19.671 1.00 97.06 74 ILE A N 1
ATOM 606 C CA . ILE A 1 74 ? -16.768 7.227 18.732 1.00 97.06 74 ILE A CA 1
ATOM 607 C C . ILE A 1 74 ? -18.250 6.929 19.002 1.00 97.06 74 ILE A C 1
ATOM 609 O O . ILE A 1 74 ? -19.059 6.910 18.073 1.00 97.06 74 ILE A O 1
ATOM 613 N N . LEU A 1 75 ? -18.622 6.715 20.268 1.00 95.62 75 LEU A N 1
ATOM 614 C CA . LEU A 1 75 ? -19.981 6.355 20.675 1.00 95.62 75 LEU A CA 1
ATOM 615 C C . LEU A 1 75 ? -21.005 7.425 20.284 1.00 95.62 75 LEU A C 1
ATOM 617 O O . LEU A 1 75 ? -22.096 7.100 19.816 1.00 95.62 75 LEU A O 1
ATOM 621 N N . THR A 1 76 ? -20.656 8.695 20.470 1.00 94.81 76 THR A N 1
ATOM 622 C CA . THR A 1 76 ? -21.556 9.829 20.228 1.00 94.81 76 THR A CA 1
ATOM 623 C C . THR A 1 76 ? -21.513 10.333 18.789 1.00 94.81 76 THR A C 1
ATOM 625 O O . THR A 1 76 ? -22.364 11.136 18.415 1.00 94.81 76 THR A O 1
ATOM 628 N N . SER A 1 77 ? -20.593 9.838 17.950 1.00 96.12 77 SER A N 1
ATOM 629 C CA . SER A 1 77 ? -20.569 10.195 16.530 1.00 96.12 77 SER A CA 1
ATOM 630 C C . SER A 1 77 ? -21.879 9.786 15.849 1.00 96.12 77 SER A C 1
ATOM 632 O O . SER A 1 77 ? -22.268 8.613 15.839 1.00 96.12 77 SER A O 1
ATOM 634 N N . GLU A 1 78 ? -22.560 10.766 15.257 1.00 94.69 78 GLU A N 1
ATOM 635 C CA . GLU A 1 78 ? -23.797 10.571 14.491 1.00 94.69 78 GLU A CA 1
ATOM 636 C C . GLU A 1 78 ? -23.534 9.949 13.110 1.00 94.69 78 GLU A C 1
ATOM 638 O O . GLU A 1 78 ? -24.442 9.408 12.482 1.00 94.69 78 GLU A O 1
ATOM 643 N N . LYS A 1 79 ? -22.283 10.002 12.632 1.00 95.62 79 LYS A N 1
ATOM 644 C CA . LYS A 1 79 ? -21.870 9.463 11.325 1.00 95.62 79 LYS A CA 1
ATOM 645 C C . LYS A 1 79 ? -21.677 7.953 11.340 1.00 95.62 79 LYS A C 1
ATOM 647 O O . LYS A 1 79 ? -21.701 7.304 10.292 1.00 95.62 79 LYS A O 1
ATOM 652 N N . LEU A 1 80 ? -21.502 7.387 12.529 1.00 95.75 80 LEU A N 1
ATOM 653 C CA . LEU A 1 80 ? -21.328 5.961 12.715 1.00 95.75 80 LEU A CA 1
ATOM 654 C C . LEU A 1 80 ? -22.662 5.315 13.096 1.00 95.75 80 LEU A C 1
ATOM 656 O O . LEU A 1 80 ? -23.291 5.671 14.093 1.00 95.75 80 LEU A O 1
ATOM 660 N N . ASP A 1 81 ? -23.065 4.305 12.331 1.00 95.44 81 ASP A N 1
ATOM 661 C CA . ASP A 1 81 ? -24.061 3.353 12.812 1.00 95.44 81 ASP A CA 1
ATOM 662 C C . ASP A 1 81 ? -23.460 2.458 13.912 1.00 95.44 81 ASP A C 1
ATOM 664 O O . ASP A 1 81 ? -2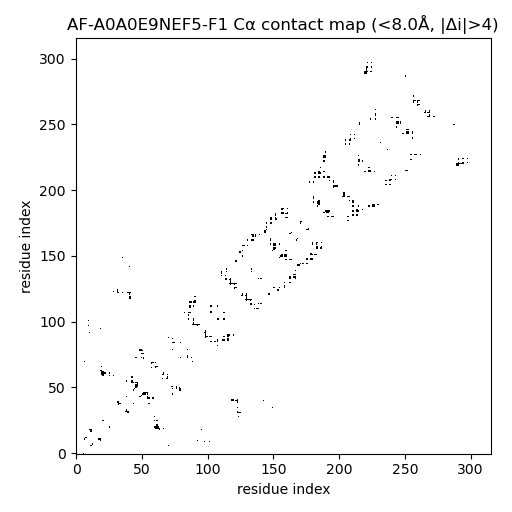2.251 2.460 14.170 1.00 95.44 81 ASP A O 1
ATOM 668 N N . LEU A 1 82 ? -24.319 1.683 14.575 1.00 95.06 82 LEU A N 1
ATOM 669 C CA . LEU A 1 82 ? -23.921 0.824 15.689 1.00 95.06 82 LEU A CA 1
ATOM 670 C C . LEU A 1 82 ? -22.807 -0.164 15.305 1.00 95.06 82 LEU A C 1
ATOM 672 O O . LEU A 1 82 ? -21.859 -0.357 16.065 1.00 95.06 82 LEU A O 1
ATOM 676 N N . LEU A 1 83 ? -22.883 -0.746 14.106 1.00 95.31 83 LEU A N 1
ATOM 677 C CA . LEU A 1 83 ? -21.897 -1.712 13.634 1.00 95.31 83 LEU A CA 1
ATOM 678 C C . LEU A 1 83 ? -20.534 -1.052 13.407 1.00 95.31 83 LEU A C 1
ATOM 680 O O . LEU A 1 83 ? -19.506 -1.610 13.799 1.00 95.31 83 LEU A O 1
ATOM 684 N N . LYS A 1 84 ? -20.503 0.151 12.823 1.00 95.94 84 LYS A N 1
ATOM 685 C CA . LYS A 1 84 ? -19.257 0.908 12.668 1.00 95.94 84 LYS A CA 1
ATOM 686 C C . LYS A 1 84 ? -18.667 1.286 14.025 1.00 95.94 84 LYS A C 1
ATOM 688 O O . LYS A 1 84 ? -17.477 1.070 14.221 1.00 95.94 84 LYS A O 1
ATOM 693 N N . LYS A 1 85 ? -19.475 1.748 14.988 1.00 97.44 85 LYS A N 1
ATOM 694 C CA . LYS A 1 85 ? -19.003 2.039 16.360 1.00 97.44 85 LYS A CA 1
ATOM 695 C C . LYS A 1 85 ? -18.327 0.822 16.983 1.00 97.44 85 LYS A C 1
ATOM 697 O O . LYS A 1 85 ? -17.194 0.909 17.446 1.00 97.44 85 LYS A O 1
ATOM 702 N N . HIS A 1 86 ? -18.981 -0.336 16.918 1.00 97.25 86 HIS A N 1
ATOM 703 C CA . HIS A 1 86 ? -18.406 -1.587 17.409 1.00 97.25 86 HIS A CA 1
ATOM 704 C C . HIS A 1 86 ? -17.140 -1.992 16.641 1.00 97.25 86 HIS A C 1
ATOM 706 O O . HIS A 1 86 ? -16.182 -2.440 17.255 1.00 97.25 86 HIS A O 1
ATOM 712 N N . SER A 1 87 ? -17.072 -1.770 15.328 1.00 97.31 87 SER A N 1
ATOM 713 C CA . SER A 1 87 ? -15.856 -2.042 14.542 1.00 97.31 87 SER A CA 1
ATOM 714 C C . SER A 1 87 ? -14.671 -1.163 14.976 1.00 97.31 87 SER A C 1
ATOM 716 O O . SER A 1 87 ? -13.538 -1.631 15.029 1.00 97.31 87 SER A O 1
ATOM 718 N N . PHE A 1 88 ? -14.917 0.094 15.353 1.00 97.81 88 PHE A N 1
ATOM 719 C CA . PHE A 1 88 ? -13.870 0.981 15.869 1.00 97.81 88 PHE A CA 1
ATOM 720 C C . PHE A 1 88 ? -13.410 0.545 17.264 1.00 97.81 88 PHE A C 1
ATOM 722 O O . PHE A 1 88 ? -12.214 0.522 17.540 1.00 97.81 88 PHE A O 1
ATOM 729 N N . PHE A 1 89 ? -14.338 0.144 18.136 1.00 97.19 89 PHE A N 1
ATOM 730 C CA . PHE A 1 89 ? -13.980 -0.421 19.440 1.00 97.19 89 PHE A CA 1
ATOM 731 C C . PHE A 1 89 ? -13.211 -1.733 19.305 1.00 97.19 89 PHE A C 1
ATOM 733 O O . PHE A 1 89 ? -12.238 -1.931 20.023 1.00 97.19 89 PHE A O 1
ATOM 740 N N . TYR A 1 90 ? -13.582 -2.584 18.346 1.00 97.88 90 TYR A N 1
ATOM 741 C CA . TYR A 1 90 ? -12.837 -3.793 18.004 1.00 97.88 90 TYR A CA 1
ATOM 742 C C . TYR A 1 90 ? -11.383 -3.476 17.639 1.00 97.88 90 TYR A C 1
ATOM 744 O O . TYR A 1 90 ? -10.478 -4.107 18.176 1.00 97.88 90 TYR A O 1
ATOM 752 N N . TYR A 1 91 ? -11.155 -2.467 16.789 1.00 97.88 91 TYR A N 1
ATOM 753 C CA . TYR A 1 91 ? -9.805 -2.016 16.443 1.00 97.88 91 TYR A CA 1
ATOM 754 C C . TYR A 1 91 ? -9.004 -1.634 17.694 1.00 97.88 91 TYR A C 1
ATOM 756 O O . TYR A 1 91 ? -7.885 -2.099 17.876 1.00 97.88 91 TYR A O 1
ATOM 764 N N . VAL A 1 92 ? -9.583 -0.804 18.567 1.00 95.69 92 VAL A N 1
ATOM 765 C CA . VAL A 1 92 ? -8.905 -0.312 19.777 1.00 95.69 92 VAL A CA 1
ATOM 766 C C . VAL A 1 92 ? -8.611 -1.463 20.745 1.00 95.69 92 VAL A C 1
ATOM 768 O O . VAL A 1 92 ? -7.496 -1.589 21.237 1.00 95.69 92 VAL A O 1
ATOM 771 N N . LEU A 1 93 ? -9.574 -2.359 20.971 1.00 94.62 93 LEU A N 1
ATOM 772 C CA . LEU A 1 93 ? -9.417 -3.517 21.859 1.00 94.62 93 LEU A CA 1
ATOM 773 C C . LEU A 1 93 ? -8.369 -4.526 21.366 1.00 94.62 93 LEU A C 1
ATOM 775 O O . LEU A 1 93 ? -7.844 -5.302 22.171 1.00 94.62 93 LEU A O 1
ATOM 779 N N . LYS A 1 94 ? -8.026 -4.494 20.073 1.00 94.31 94 LYS A N 1
ATOM 780 C CA . LYS A 1 94 ? -7.000 -5.358 19.483 1.00 94.31 94 LYS A CA 1
ATOM 781 C C . LYS A 1 94 ? -5.608 -5.093 20.052 1.00 94.31 94 LYS A C 1
ATOM 783 O O . LYS A 1 94 ? -4.822 -6.027 20.181 1.00 94.31 94 LYS A O 1
ATOM 788 N N . ASP A 1 95 ? -5.327 -3.866 20.490 1.00 91.25 95 ASP A N 1
ATOM 789 C CA . ASP A 1 95 ? -4.054 -3.535 21.142 1.00 91.25 95 ASP A CA 1
ATOM 790 C C . ASP A 1 95 ? -3.847 -4.269 22.479 1.00 91.25 95 ASP A C 1
ATOM 792 O O . ASP A 1 95 ? -2.715 -4.384 22.954 1.00 91.25 95 ASP A O 1
ATOM 796 N N . TRP A 1 96 ? -4.917 -4.825 23.058 1.00 89.75 96 TRP A N 1
ATOM 797 C CA . TRP A 1 96 ? -4.883 -5.632 24.282 1.00 89.75 96 TRP A CA 1
ATOM 798 C C . TRP A 1 96 ? -5.342 -7.080 24.082 1.00 89.75 96 TRP A C 1
ATOM 800 O O . TRP A 1 96 ? -5.513 -7.799 25.064 1.00 89.75 96 TRP A O 1
ATOM 810 N N . ASN A 1 97 ? -5.508 -7.539 22.837 1.00 90.56 97 ASN A N 1
ATOM 811 C CA . ASN A 1 97 ? -6.028 -8.874 22.506 1.00 90.56 97 ASN A CA 1
ATOM 812 C C . ASN A 1 97 ? -7.427 -9.167 23.104 1.00 90.56 97 ASN A C 1
ATOM 814 O O . ASN A 1 97 ? -7.738 -10.310 23.447 1.00 90.56 97 ASN A O 1
ATOM 818 N N . ALA A 1 98 ? -8.258 -8.133 23.278 1.00 90.81 98 ALA A N 1
ATOM 819 C CA . ALA A 1 98 ? -9.610 -8.233 23.843 1.00 90.81 98 ALA A CA 1
ATOM 820 C C . ALA A 1 98 ? -10.717 -8.181 22.767 1.00 90.81 98 ALA A C 1
ATOM 822 O O . ALA A 1 98 ? -11.913 -8.247 23.061 1.00 90.81 98 ALA A O 1
ATOM 823 N N . GLU A 1 99 ? -10.337 -8.073 21.496 1.00 94.44 99 GLU A N 1
ATOM 824 C CA . GLU A 1 99 ? -11.239 -7.839 20.371 1.00 94.44 99 GLU A CA 1
ATOM 825 C C . GLU A 1 99 ? -12.118 -9.054 20.035 1.00 94.44 99 GLU A C 1
ATOM 827 O O . GLU A 1 99 ? -13.270 -8.897 19.629 1.00 94.44 99 GLU A O 1
ATOM 832 N N . THR A 1 100 ? -11.609 -10.277 20.227 1.00 94.25 100 THR A N 1
ATOM 833 C CA . THR A 1 100 ? -12.309 -11.513 19.840 1.00 94.25 100 THR A CA 1
ATOM 834 C C . THR A 1 100 ? -13.568 -11.754 20.680 1.00 94.25 100 THR A C 1
ATOM 836 O O . THR A 1 100 ? -14.634 -12.071 20.139 1.00 94.25 100 THR A O 1
ATOM 839 N N . GLU A 1 101 ? -13.479 -11.587 22.003 1.00 92.50 101 GLU A N 1
ATOM 840 C CA . GLU A 1 101 ? -14.643 -11.728 22.884 1.00 92.50 101 GLU A CA 1
ATOM 841 C C . GLU A 1 101 ? -15.673 -10.625 22.620 1.00 92.50 101 GLU A C 1
ATOM 843 O O . GLU A 1 101 ? -16.872 -10.911 22.522 1.00 92.50 101 GLU A O 1
ATOM 848 N N . PHE A 1 102 ? -15.197 -9.393 22.427 1.00 94.94 102 PHE A N 1
ATOM 849 C CA . PHE A 1 102 ? -16.030 -8.245 22.098 1.00 94.94 102 PHE A CA 1
ATOM 850 C C . PHE A 1 102 ? -16.794 -8.440 20.783 1.00 94.94 102 PHE A C 1
ATOM 852 O O . PHE A 1 102 ? -18.012 -8.266 20.748 1.00 94.94 102 PHE A O 1
ATOM 859 N N . ALA A 1 103 ? -16.119 -8.879 19.714 1.00 97.00 103 ALA A N 1
ATOM 860 C CA . ALA A 1 103 ? -16.754 -9.138 18.422 1.00 97.00 103 ALA A CA 1
ATOM 861 C C . ALA A 1 103 ? -17.896 -10.149 18.526 1.00 97.00 103 ALA A C 1
ATOM 863 O O . ALA A 1 103 ? -18.951 -9.956 17.922 1.00 97.00 103 ALA A O 1
ATOM 864 N N . ARG A 1 104 ? -17.706 -11.211 19.317 1.00 95.81 104 ARG A N 1
ATOM 865 C CA . ARG A 1 104 ? -18.739 -12.223 19.553 1.00 95.81 104 ARG A CA 1
ATOM 866 C C . ARG A 1 104 ? -19.926 -11.646 20.321 1.00 95.81 104 ARG A C 1
ATOM 868 O O . ARG A 1 104 ? -21.063 -11.923 19.954 1.00 95.81 104 ARG A O 1
ATOM 875 N N . ALA A 1 105 ? -19.677 -10.865 21.369 1.00 94.88 105 ALA A N 1
ATOM 876 C CA . ALA A 1 105 ? -20.737 -10.281 22.186 1.00 94.88 105 ALA A CA 1
ATOM 877 C C . ALA A 1 105 ? -21.552 -9.224 21.429 1.00 94.88 105 ALA A C 1
ATOM 879 O O . ALA A 1 105 ? -22.771 -9.167 21.567 1.00 94.88 105 ALA A O 1
ATOM 880 N N . MET A 1 106 ? -20.883 -8.426 20.596 1.00 95.44 106 MET A N 1
ATOM 881 C CA . MET A 1 106 ? -21.499 -7.374 19.785 1.00 95.44 106 MET A CA 1
ATOM 882 C C . MET A 1 106 ? -21.980 -7.862 18.412 1.00 95.44 106 MET A C 1
ATOM 884 O O . MET A 1 106 ? -22.480 -7.067 17.619 1.00 95.44 106 MET A O 1
ATOM 888 N N . LEU A 1 107 ? -21.831 -9.160 18.120 1.00 95.69 107 LEU A N 1
ATOM 889 C CA . LEU A 1 107 ? -22.210 -9.793 16.853 1.00 95.69 107 LEU A CA 1
ATOM 890 C C . LEU A 1 107 ? -21.607 -9.089 15.623 1.00 95.69 107 LEU A C 1
ATOM 892 O O . LEU A 1 107 ? -22.261 -8.959 14.585 1.00 95.69 107 LEU A O 1
ATOM 896 N N . ILE A 1 108 ? -20.348 -8.646 15.726 1.00 96.81 108 ILE A N 1
ATOM 897 C CA . ILE A 1 108 ? -19.633 -8.023 14.607 1.00 96.81 108 ILE A CA 1
ATOM 898 C C . ILE A 1 108 ? -19.428 -9.091 13.522 1.00 96.81 108 ILE A C 1
ATOM 900 O O . ILE A 1 108 ? -18.821 -10.133 13.793 1.00 96.81 108 ILE A O 1
ATOM 904 N N . PRO A 1 109 ? -19.914 -8.880 12.286 1.00 95.56 109 PRO A N 1
ATOM 905 C CA . PRO A 1 109 ? -19.746 -9.863 11.232 1.00 95.56 109 PRO A CA 1
ATOM 906 C C . PRO A 1 109 ? -18.259 -10.085 10.909 1.00 95.56 109 PRO A C 1
ATOM 908 O O . PRO A 1 109 ? -17.504 -9.114 10.833 1.00 95.56 109 PRO A O 1
ATOM 911 N N . PRO A 1 110 ? -17.830 -11.324 10.597 1.00 94.56 110 PRO A N 1
ATOM 912 C CA . PRO A 1 110 ? -16.414 -11.643 10.394 1.00 94.56 110 PRO A CA 1
ATOM 913 C C . PRO A 1 110 ? -15.700 -10.798 9.333 1.00 94.56 110 PRO A C 1
ATOM 915 O O . PRO A 1 110 ? -14.506 -10.544 9.452 1.00 94.56 110 PRO A O 1
ATOM 918 N N . HIS A 1 111 ? -16.411 -10.351 8.292 1.00 93.62 111 HIS A N 1
ATOM 919 C CA . HIS A 1 111 ? -15.818 -9.494 7.265 1.00 93.62 111 HIS A CA 1
ATOM 920 C C . HIS A 1 111 ? -15.453 -8.101 7.807 1.00 93.62 111 HIS A C 1
ATOM 922 O O . HIS A 1 111 ? -14.418 -7.568 7.427 1.00 93.62 111 HIS A O 1
ATOM 928 N N . TRP A 1 112 ? -16.223 -7.538 8.745 1.00 94.50 112 TRP A N 1
ATOM 929 C CA . TRP A 1 112 ? -15.857 -6.281 9.410 1.00 94.50 112 TRP A CA 1
ATOM 930 C C . TRP A 1 112 ? -14.651 -6.461 10.327 1.00 94.50 112 TRP A C 1
ATOM 932 O O . TRP A 1 112 ? -13.754 -5.623 10.299 1.00 94.50 112 TRP A O 1
ATOM 942 N N . CYS A 1 113 ? -14.580 -7.579 11.059 1.00 96.50 113 CYS A N 1
ATOM 943 C CA . CYS A 1 113 ? -13.394 -7.914 11.849 1.00 96.50 113 CYS A CA 1
ATOM 944 C C . CYS A 1 113 ? -12.148 -7.978 10.959 1.00 96.50 113 CYS A C 1
ATOM 946 O O . CYS A 1 113 ? -11.170 -7.301 11.244 1.00 96.50 113 CYS A O 1
ATOM 948 N N . ARG A 1 114 ? -12.214 -8.679 9.815 1.00 96.31 114 ARG A N 1
ATOM 949 C CA . ARG A 1 114 ? -11.086 -8.748 8.868 1.00 96.31 114 ARG A CA 1
ATOM 950 C C . ARG A 1 114 ? -10.692 -7.393 8.290 1.00 96.31 114 ARG A C 1
ATOM 952 O O . ARG A 1 114 ? -9.509 -7.152 8.072 1.00 96.31 114 ARG A O 1
ATOM 959 N N . LEU A 1 115 ? -11.655 -6.510 8.025 1.00 96.19 115 LEU A N 1
ATOM 960 C CA . LEU A 1 115 ? -11.345 -5.160 7.559 1.00 96.19 115 LEU A CA 1
ATOM 961 C C . LEU A 1 115 ? -10.598 -4.358 8.634 1.00 96.19 115 LEU A C 1
ATOM 963 O O . LEU A 1 115 ? -9.606 -3.701 8.329 1.00 96.19 115 LEU A O 1
ATOM 967 N N . MET A 1 116 ? -11.046 -4.440 9.888 1.00 97.81 116 MET A N 1
ATOM 968 C CA . MET A 1 116 ? -10.369 -3.781 11.008 1.00 97.81 116 MET A CA 1
ATOM 969 C C . MET A 1 116 ? -8.997 -4.400 11.289 1.00 97.81 116 MET A C 1
ATOM 971 O O . MET A 1 116 ? -8.042 -3.663 11.512 1.00 97.81 116 MET A O 1
ATOM 975 N N . ASP A 1 117 ? -8.868 -5.725 11.188 1.00 97.94 117 ASP A N 1
ATOM 976 C CA . ASP A 1 117 ? -7.588 -6.429 11.280 1.00 97.94 117 ASP A CA 1
ATOM 977 C C . ASP A 1 117 ? -6.613 -5.943 10.209 1.00 97.94 117 ASP A C 1
ATOM 979 O O . ASP A 1 117 ? -5.462 -5.650 10.517 1.00 97.94 117 ASP A O 1
ATOM 983 N N . ALA A 1 118 ? -7.068 -5.815 8.959 1.00 97.94 118 ALA A N 1
ATOM 984 C CA . ALA A 1 118 ? -6.250 -5.295 7.870 1.00 97.94 118 ALA A CA 1
ATOM 985 C C . ALA A 1 118 ? -5.700 -3.898 8.185 1.00 97.94 118 ALA A C 1
ATOM 987 O O . ALA A 1 118 ? -4.494 -3.686 8.067 1.00 97.94 118 ALA A O 1
ATOM 988 N N . TYR A 1 119 ? -6.555 -2.962 8.612 1.00 98.31 119 TYR A N 1
ATOM 989 C CA . TYR A 1 119 ? -6.111 -1.616 8.984 1.00 98.31 119 TYR A CA 1
ATOM 990 C C . TYR A 1 119 ? -5.161 -1.629 10.177 1.00 98.31 119 TYR A C 1
ATOM 992 O O . TYR A 1 119 ? -4.157 -0.921 10.156 1.00 98.31 119 TYR A O 1
ATOM 1000 N N . TRP A 1 120 ? -5.426 -2.471 11.175 1.00 98.44 120 TRP A N 1
ATOM 1001 C CA . TRP A 1 120 ? -4.559 -2.575 12.339 1.00 98.44 120 TRP A CA 1
ATOM 1002 C C . TRP A 1 120 ? -3.177 -3.091 11.950 1.00 98.44 120 TRP A C 1
ATOM 1004 O O . TRP A 1 120 ? -2.179 -2.462 12.281 1.00 98.44 120 TRP A O 1
ATOM 1014 N N . TYR A 1 121 ? -3.092 -4.174 11.173 1.00 98.50 121 TYR A N 1
ATOM 1015 C CA . TYR A 1 121 ? -1.809 -4.706 10.707 1.00 98.50 121 TYR A CA 1
ATOM 1016 C C . TYR A 1 121 ? -1.064 -3.730 9.787 1.00 98.50 121 TYR A C 1
ATOM 1018 O O . TYR A 1 121 ? 0.160 -3.651 9.866 1.00 98.50 121 TYR A O 1
ATOM 1026 N N . LEU A 1 122 ? -1.771 -2.944 8.964 1.00 98.50 122 LEU A N 1
ATOM 1027 C CA . LEU A 1 122 ? -1.155 -1.859 8.193 1.00 98.50 122 LEU A CA 1
ATOM 1028 C C . LEU A 1 122 ? -0.528 -0.801 9.112 1.00 98.50 122 LEU A C 1
ATOM 1030 O O . LEU A 1 122 ? 0.620 -0.417 8.893 1.00 98.50 122 LEU A O 1
ATOM 1034 N N . ASP A 1 123 ? -1.236 -0.387 10.165 1.00 98.38 123 ASP A N 1
ATOM 1035 C CA . ASP A 1 123 ? -0.730 0.561 11.166 1.00 98.38 123 ASP A CA 1
ATOM 1036 C C . ASP A 1 123 ? 0.401 -0.016 12.015 1.00 98.38 123 ASP A C 1
ATOM 1038 O O . ASP A 1 123 ? 1.283 0.724 12.454 1.00 98.38 123 ASP A O 1
ATOM 1042 N N . GLN A 1 124 ? 0.426 -1.338 12.208 1.00 97.31 124 GLN A N 1
ATOM 1043 C CA . GLN A 1 124 ? 1.560 -2.015 12.827 1.00 97.31 124 GLN A CA 1
ATOM 1044 C C . GLN A 1 124 ? 2.752 -2.219 11.878 1.00 97.31 124 GLN A C 1
ATOM 1046 O O . GLN A 1 124 ? 3.815 -2.623 12.348 1.00 97.31 124 GLN A O 1
ATOM 1051 N N . MET A 1 125 ? 2.599 -1.920 10.582 1.00 97.50 125 MET A N 1
ATOM 1052 C CA . MET A 1 125 ? 3.545 -2.237 9.502 1.00 97.50 125 MET A CA 1
ATOM 1053 C C . MET A 1 125 ? 3.805 -3.744 9.313 1.00 97.50 125 MET A C 1
ATOM 1055 O O . MET A 1 125 ? 4.846 -4.154 8.796 1.00 97.50 125 MET A O 1
ATOM 1059 N N . ASP A 1 126 ? 2.840 -4.584 9.690 1.00 97.69 126 ASP A N 1
ATOM 1060 C CA . ASP A 1 126 ? 2.865 -6.027 9.457 1.00 97.69 126 ASP A CA 1
ATOM 1061 C C . ASP A 1 126 ? 2.157 -6.366 8.135 1.00 97.69 126 ASP A C 1
ATOM 1063 O O . ASP A 1 126 ? 0.987 -6.758 8.064 1.00 97.69 126 ASP A O 1
ATOM 1067 N N . PHE A 1 127 ? 2.884 -6.152 7.040 1.00 97.62 127 PHE A N 1
ATOM 1068 C CA . PHE A 1 127 ? 2.327 -6.245 5.693 1.00 97.62 127 PHE A CA 1
ATOM 1069 C C . PHE A 1 127 ? 1.859 -7.649 5.268 1.00 97.62 127 PHE A C 1
ATOM 1071 O O . PHE A 1 127 ? 0.846 -7.727 4.568 1.00 97.62 127 PHE A O 1
ATOM 1078 N N . PRO A 1 128 ? 2.518 -8.764 5.653 1.00 95.88 128 PRO A N 1
ATOM 1079 C CA . PRO A 1 128 ? 2.003 -10.104 5.370 1.00 95.88 128 PRO A CA 1
ATOM 1080 C C . PRO A 1 128 ? 0.617 -10.362 5.975 1.00 95.88 128 PRO A C 1
ATOM 1082 O O . PRO A 1 128 ? -0.278 -10.834 5.269 1.00 95.88 128 PRO A O 1
ATOM 1085 N N . PHE A 1 129 ? 0.411 -10.016 7.251 1.00 96.44 129 PHE A N 1
ATOM 1086 C CA . PHE A 1 129 ? -0.889 -10.192 7.904 1.00 96.44 129 PHE A CA 1
ATOM 1087 C C . PHE A 1 129 ? -1.929 -9.185 7.403 1.00 96.44 129 PHE A C 1
ATOM 1089 O O . PHE A 1 129 ? -3.097 -9.547 7.228 1.00 96.44 129 PHE A O 1
ATOM 1096 N N . ALA A 1 130 ? -1.518 -7.956 7.080 1.00 97.81 130 ALA A N 1
ATOM 1097 C CA . ALA A 1 130 ? -2.386 -6.996 6.407 1.00 97.81 130 ALA A CA 1
ATOM 1098 C C . ALA A 1 130 ? -2.898 -7.547 5.067 1.00 97.81 130 ALA A C 1
ATOM 1100 O O . ALA A 1 130 ? -4.107 -7.586 4.838 1.00 97.81 130 ALA A O 1
ATOM 1101 N N . LEU A 1 131 ? -2.001 -8.040 4.203 1.00 96.44 131 LEU A N 1
ATOM 1102 C CA . LEU A 1 131 ? -2.364 -8.588 2.895 1.00 96.44 131 LEU A CA 1
ATOM 1103 C C . LEU A 1 131 ? -3.286 -9.804 3.019 1.00 96.44 131 LEU A C 1
ATOM 1105 O O . LEU A 1 131 ? -4.248 -9.909 2.258 1.00 96.44 131 LEU A O 1
ATOM 1109 N N . PHE A 1 132 ? -3.022 -10.705 3.971 1.00 95.50 132 PHE A N 1
ATOM 1110 C CA . PHE A 1 132 ? -3.883 -11.863 4.223 1.00 95.50 132 PHE A CA 1
ATOM 1111 C C . PHE A 1 132 ? -5.336 -11.443 4.479 1.00 95.50 132 PHE A C 1
ATOM 1113 O O . PHE A 1 132 ? -6.261 -12.005 3.893 1.00 95.50 132 PHE A O 1
ATOM 1120 N N . ASN A 1 133 ? -5.536 -10.413 5.303 1.00 96.00 133 ASN A N 1
ATOM 1121 C CA . ASN A 1 133 ? -6.866 -9.899 5.604 1.00 96.00 133 ASN A CA 1
ATOM 1122 C C . ASN A 1 133 ? -7.483 -9.160 4.407 1.00 96.00 133 ASN A C 1
ATOM 1124 O O . ASN A 1 133 ? -8.615 -9.471 4.027 1.00 96.00 133 ASN A O 1
ATOM 1128 N N . LEU A 1 134 ? -6.720 -8.265 3.765 1.00 94.81 134 LEU A N 1
ATOM 1129 C CA . LEU A 1 134 ? -7.136 -7.494 2.584 1.00 94.81 134 LEU A CA 1
ATOM 1130 C C . LEU A 1 134 ? -7.531 -8.372 1.390 1.00 94.81 134 LEU A C 1
ATOM 1132 O O . LEU A 1 134 ? -8.371 -7.972 0.593 1.00 94.81 134 LEU A O 1
ATOM 1136 N N . SER A 1 135 ? -6.965 -9.574 1.278 1.00 90.81 135 SER A N 1
ATOM 1137 C CA . SER A 1 135 ? -7.252 -10.518 0.187 1.00 90.81 135 SER A CA 1
ATOM 1138 C C . SER A 1 135 ? -8.604 -11.232 0.327 1.00 90.81 135 SER A C 1
ATOM 1140 O O . SER A 1 135 ? -8.916 -12.130 -0.454 1.00 90.81 135 SER A O 1
ATOM 1142 N N . THR A 1 136 ? -9.415 -10.885 1.330 1.00 90.81 136 THR A N 1
ATOM 1143 C CA . THR A 1 136 ? -10.758 -11.451 1.490 1.00 90.81 136 THR A CA 1
ATOM 1144 C C . THR A 1 136 ? -11.690 -10.920 0.385 1.00 90.81 136 THR A C 1
ATOM 1146 O O . THR A 1 136 ? -11.951 -9.720 0.368 1.00 90.81 136 THR A O 1
ATOM 1149 N N . PRO A 1 137 ? -12.282 -11.778 -0.476 1.00 85.75 137 PRO A N 1
ATOM 1150 C CA . PRO A 1 137 ? -13.035 -11.333 -1.661 1.00 85.75 137 PRO A CA 1
ATOM 1151 C C . PRO A 1 137 ? -14.262 -10.452 -1.391 1.00 85.75 137 PRO A C 1
ATOM 1153 O O . PRO A 1 137 ? -14.756 -9.789 -2.293 1.00 85.75 137 PRO A O 1
ATOM 1156 N N . SER A 1 138 ? -14.796 -10.471 -0.167 1.00 84.31 138 SER A N 1
ATOM 1157 C CA . SER A 1 138 ? -15.955 -9.665 0.227 1.00 84.31 138 SER A CA 1
ATOM 1158 C C . SER A 1 138 ? -15.589 -8.271 0.750 1.00 84.31 138 SER A C 1
ATOM 1160 O O . SER A 1 138 ? -16.478 -7.558 1.212 1.00 84.31 138 SER A O 1
ATOM 1162 N N . LEU A 1 139 ? -14.303 -7.910 0.785 1.00 87.25 139 LEU A N 1
ATOM 1163 C CA . LEU A 1 139 ? -13.848 -6.626 1.310 1.00 87.25 139 LEU A CA 1
ATOM 1164 C C . LEU A 1 139 ? -13.710 -5.585 0.206 1.00 87.25 139 LEU A C 1
ATOM 1166 O O . LEU A 1 139 ? -13.089 -5.841 -0.817 1.00 87.25 139 LEU A O 1
ATOM 1170 N N . ASN A 1 140 ? -14.208 -4.382 0.492 1.00 85.44 140 ASN A N 1
ATOM 1171 C CA . ASN A 1 140 ? -13.984 -3.178 -0.303 1.00 85.44 140 ASN A CA 1
ATOM 1172 C C . ASN A 1 140 ? -13.334 -2.114 0.600 1.00 85.44 140 ASN A C 1
ATOM 1174 O O . ASN A 1 140 ? -14.056 -1.365 1.265 1.00 85.44 140 ASN A O 1
ATOM 1178 N N . PRO A 1 141 ? -11.993 -2.080 0.708 1.00 89.44 141 PRO A N 1
ATOM 1179 C CA . PRO A 1 141 ? -11.300 -1.130 1.575 1.00 89.44 141 PRO A CA 1
ATOM 1180 C C . PRO A 1 141 ? -11.520 0.328 1.141 1.00 89.44 141 PRO A C 1
ATOM 1182 O O . PRO A 1 141 ? -11.428 0.658 -0.040 1.00 89.44 141 PRO A O 1
ATOM 1185 N N . ASN A 1 142 ? -11.759 1.219 2.107 1.00 90.62 142 ASN A N 1
ATOM 1186 C CA . ASN A 1 142 ? -12.064 2.634 1.862 1.00 90.62 142 ASN A CA 1
ATOM 1187 C C . ASN A 1 142 ? -10.857 3.422 1.336 1.00 90.62 142 ASN A C 1
ATOM 1189 O O . ASN A 1 142 ? -11.007 4.288 0.482 1.00 90.62 142 ASN A O 1
ATOM 1193 N N . PHE A 1 143 ? -9.660 3.120 1.841 1.00 94.75 143 PHE A N 1
ATOM 1194 C CA . PHE A 1 143 ? -8.461 3.941 1.641 1.00 94.75 143 PHE A CA 1
ATOM 1195 C C . PHE A 1 143 ? -7.487 3.315 0.641 1.00 94.75 143 PHE A C 1
ATOM 1197 O O . PHE A 1 143 ? -6.289 3.230 0.912 1.00 94.75 143 PHE A O 1
ATOM 1204 N N . SER A 1 144 ? -8.000 2.837 -0.496 1.00 94.56 144 SER A N 1
ATOM 1205 C CA . SER A 1 144 ? -7.215 2.075 -1.480 1.00 94.56 144 SER A CA 1
ATOM 1206 C C . SER A 1 144 ? -5.924 2.789 -1.903 1.00 94.56 144 SER A C 1
ATOM 1208 O O . SER A 1 144 ? -4.866 2.166 -1.891 1.00 94.56 144 SER A O 1
ATOM 1210 N N . ASP A 1 145 ? -5.974 4.100 -2.151 1.00 96.19 145 ASP A N 1
ATOM 1211 C CA . ASP A 1 145 ? -4.800 4.916 -2.493 1.00 96.19 145 ASP A CA 1
ATOM 1212 C C . ASP A 1 145 ? -3.705 4.865 -1.421 1.00 96.19 145 ASP A C 1
ATOM 1214 O O . ASP A 1 145 ? -2.530 4.628 -1.724 1.00 96.19 145 ASP A O 1
ATOM 1218 N N . LYS A 1 146 ? -4.086 5.030 -0.146 1.00 97.06 146 LYS A N 1
ATOM 1219 C CA . LYS A 1 146 ? -3.139 4.937 0.969 1.00 97.06 146 LYS A CA 1
ATOM 1220 C C . LYS A 1 146 ? -2.627 3.510 1.136 1.00 97.06 146 LYS A C 1
ATOM 1222 O O . LYS A 1 146 ? -1.432 3.340 1.332 1.00 97.06 146 LYS A O 1
ATOM 1227 N N . ILE A 1 147 ? -3.480 2.488 1.008 1.00 97.69 147 ILE A N 1
ATOM 1228 C CA . ILE A 1 147 ? -3.057 1.078 1.091 1.00 97.69 147 ILE A CA 1
ATOM 1229 C C . ILE A 1 147 ? -1.994 0.787 0.030 1.00 97.69 147 ILE A C 1
ATOM 1231 O O . ILE A 1 147 ? -0.916 0.300 0.363 1.00 97.69 147 ILE A O 1
ATOM 1235 N N . VAL A 1 148 ? -2.260 1.118 -1.236 1.00 97.50 148 VAL A N 1
ATOM 1236 C CA . VAL A 1 148 ? -1.324 0.871 -2.341 1.00 97.50 148 VAL A CA 1
ATOM 1237 C C . VAL A 1 148 ? -0.014 1.615 -2.122 1.00 97.50 148 VAL A C 1
ATOM 1239 O O . VAL A 1 148 ? 1.047 1.006 -2.248 1.00 97.50 148 VAL A O 1
ATOM 1242 N N . THR A 1 149 ? -0.074 2.891 -1.741 1.00 97.38 149 THR A N 1
ATOM 1243 C CA . THR A 1 149 ? 1.124 3.704 -1.487 1.00 97.38 149 THR A CA 1
ATOM 1244 C C . THR A 1 149 ? 1.940 3.138 -0.326 1.00 97.38 149 THR A C 1
ATOM 1246 O O . THR A 1 149 ? 3.137 2.897 -0.477 1.00 97.38 149 THR A O 1
ATOM 1249 N N . THR A 1 150 ? 1.296 2.819 0.800 1.00 98.00 150 THR A N 1
ATOM 1250 C CA . THR A 1 150 ? 1.955 2.222 1.967 1.00 98.00 150 THR A CA 1
ATOM 1251 C C . THR A 1 150 ? 2.629 0.896 1.616 1.00 98.00 150 THR A C 1
ATOM 1253 O O . THR A 1 150 ? 3.800 0.697 1.942 1.00 98.00 150 THR A O 1
ATOM 1256 N N . LEU A 1 151 ? 1.933 -0.003 0.914 1.00 98.00 151 LEU A N 1
ATOM 1257 C CA . LEU A 1 151 ? 2.501 -1.291 0.514 1.00 98.00 151 LEU A CA 1
ATOM 1258 C C . LEU A 1 151 ? 3.638 -1.125 -0.504 1.00 98.00 151 LEU A C 1
ATOM 1260 O O . LEU A 1 151 ? 4.638 -1.831 -0.419 1.00 98.00 151 LEU A O 1
ATOM 1264 N N . ALA A 1 152 ? 3.511 -0.207 -1.463 1.00 97.06 152 ALA A N 1
ATOM 1265 C CA . ALA A 1 152 ? 4.524 0.006 -2.494 1.00 97.06 152 ALA A CA 1
ATOM 1266 C C . ALA A 1 152 ? 5.821 0.615 -1.937 1.00 97.06 152 ALA A C 1
ATOM 1268 O O . ALA A 1 152 ? 6.905 0.303 -2.436 1.00 97.06 152 ALA A O 1
ATOM 1269 N N . VAL A 1 153 ? 5.713 1.472 -0.918 1.00 96.06 153 VAL A N 1
ATOM 1270 C CA . VAL A 1 153 ? 6.855 2.168 -0.311 1.00 96.06 153 VAL A CA 1
ATOM 1271 C C . VAL A 1 153 ? 7.515 1.333 0.786 1.00 96.06 153 VAL A C 1
ATOM 1273 O O . VAL A 1 153 ? 8.743 1.248 0.826 1.00 96.06 153 VAL A O 1
ATOM 1276 N N . HIS A 1 154 ? 6.728 0.711 1.668 1.00 96.56 154 HIS A N 1
ATOM 1277 C CA . HIS A 1 154 ? 7.251 0.118 2.904 1.00 96.56 154 HIS A CA 1
ATOM 1278 C C . HIS A 1 154 ? 7.279 -1.415 2.911 1.00 96.56 154 HIS A C 1
ATOM 1280 O O . HIS A 1 154 ? 7.991 -1.996 3.730 1.00 96.56 154 HIS A O 1
ATOM 1286 N N . ALA A 1 155 ? 6.548 -2.088 2.016 1.00 97.06 155 ALA A N 1
ATOM 1287 C CA . ALA A 1 155 ? 6.524 -3.548 1.948 1.00 97.06 155 ALA A CA 1
ATOM 1288 C C . ALA A 1 155 ? 7.434 -4.088 0.827 1.00 97.06 155 ALA A C 1
ATOM 1290 O O . ALA A 1 155 ? 7.816 -3.362 -0.096 1.00 97.06 155 ALA A O 1
ATOM 1291 N N . PRO A 1 156 ? 7.773 -5.392 0.844 1.00 96.62 156 PRO A N 1
ATOM 1292 C CA . PRO A 1 156 ? 8.350 -6.039 -0.327 1.00 96.62 156 PRO A CA 1
ATOM 1293 C C . PRO A 1 156 ? 7.455 -5.814 -1.563 1.00 96.62 156 PRO A C 1
ATOM 1295 O O . PRO A 1 156 ? 6.242 -6.005 -1.455 1.00 96.62 156 PRO A O 1
ATOM 1298 N N . PRO A 1 157 ? 8.010 -5.493 -2.752 1.00 96.06 157 PRO A N 1
ATOM 1299 C CA . PRO A 1 157 ? 7.220 -5.078 -3.921 1.00 96.06 157 PRO A CA 1
ATOM 1300 C C . PRO A 1 157 ? 6.082 -6.032 -4.312 1.00 96.06 157 PRO A C 1
ATOM 1302 O O . PRO A 1 157 ? 5.021 -5.603 -4.760 1.00 96.06 157 PRO A O 1
ATOM 1305 N N . VAL A 1 158 ? 6.278 -7.336 -4.091 1.00 96.31 158 VAL A N 1
ATOM 1306 C CA . VAL A 1 158 ? 5.275 -8.374 -4.364 1.00 96.31 158 VAL A CA 1
ATOM 1307 C C . VAL A 1 158 ? 3.976 -8.181 -3.576 1.00 96.31 158 VAL A C 1
ATOM 1309 O O . VAL A 1 158 ? 2.916 -8.553 -4.068 1.00 96.31 158 VAL A O 1
ATOM 1312 N N . VAL A 1 159 ? 4.024 -7.576 -2.386 1.00 97.50 159 VAL A N 1
ATOM 1313 C CA . VAL A 1 159 ? 2.848 -7.383 -1.528 1.00 97.50 159 VAL A CA 1
ATOM 1314 C C . VAL A 1 159 ? 1.893 -6.363 -2.147 1.00 97.50 159 VAL A C 1
ATOM 1316 O O . VAL A 1 159 ? 0.707 -6.650 -2.290 1.00 97.50 159 VAL A O 1
ATOM 1319 N N . ALA A 1 160 ? 2.412 -5.215 -2.595 1.00 97.38 160 ALA A N 1
ATOM 1320 C CA . ALA A 1 160 ? 1.623 -4.206 -3.304 1.00 97.38 160 ALA A CA 1
ATOM 1321 C C . ALA A 1 160 ? 1.050 -4.759 -4.617 1.00 97.38 160 ALA A C 1
ATOM 1323 O O . ALA A 1 160 ? -0.127 -4.562 -4.919 1.00 97.38 160 ALA A O 1
ATOM 1324 N N . VAL A 1 161 ? 1.868 -5.509 -5.367 1.00 97.19 161 VAL A N 1
ATOM 1325 C CA . VAL A 1 161 ? 1.441 -6.158 -6.615 1.00 97.19 161 VAL A CA 1
ATOM 1326 C C . VAL A 1 161 ? 0.297 -7.134 -6.378 1.00 97.19 161 VAL A C 1
ATOM 1328 O O . VAL A 1 161 ? -0.708 -7.074 -7.083 1.00 97.19 161 VAL A O 1
ATOM 1331 N N . THR A 1 162 ? 0.418 -7.975 -5.353 1.00 96.62 162 THR A N 1
ATOM 1332 C CA . THR A 1 162 ? -0.610 -8.957 -4.997 1.00 96.62 162 THR A CA 1
ATOM 1333 C C . THR A 1 162 ? -1.901 -8.270 -4.564 1.00 96.62 162 THR A C 1
ATOM 1335 O O . THR A 1 162 ? -2.971 -8.653 -5.029 1.00 96.62 162 THR A O 1
ATOM 1338 N N . PHE A 1 163 ? -1.818 -7.225 -3.733 1.00 96.50 163 PHE A N 1
ATOM 1339 C CA . PHE A 1 163 ? -3.000 -6.478 -3.305 1.00 96.50 163 PHE A CA 1
ATOM 1340 C C . PHE A 1 163 ? -3.775 -5.910 -4.499 1.00 96.50 163 PHE A C 1
ATOM 1342 O O . PHE A 1 163 ? -4.969 -6.165 -4.619 1.00 96.50 163 PHE A O 1
ATOM 1349 N N . VAL A 1 164 ? -3.105 -5.204 -5.416 1.00 95.56 164 VAL A N 1
ATOM 1350 C CA . VAL A 1 164 ? -3.776 -4.606 -6.583 1.00 95.56 164 VAL A CA 1
ATOM 1351 C C . VAL A 1 164 ? -4.371 -5.674 -7.504 1.00 95.56 164 VAL A C 1
ATOM 1353 O O . VAL A 1 164 ? -5.463 -5.486 -8.030 1.00 95.56 164 VAL A O 1
ATOM 1356 N N . GLN A 1 165 ? -3.702 -6.817 -7.670 1.00 93.62 165 GLN A N 1
ATOM 1357 C CA . GLN A 1 165 ? -4.216 -7.919 -8.489 1.00 93.62 165 GLN A CA 1
ATOM 1358 C C . GLN A 1 165 ? -5.454 -8.595 -7.885 1.00 93.62 165 GLN A C 1
ATOM 1360 O O . GLN A 1 165 ? -6.340 -8.999 -8.635 1.00 93.62 165 GLN A O 1
ATOM 1365 N N . VAL A 1 166 ? -5.516 -8.726 -6.556 1.00 93.12 166 VAL A N 1
ATOM 1366 C CA . VAL A 1 166 ? -6.619 -9.403 -5.855 1.00 93.12 166 VAL A CA 1
ATOM 1367 C C . VAL A 1 166 ? -7.796 -8.463 -5.608 1.00 93.12 166 VAL A C 1
ATOM 1369 O O . VAL A 1 166 ? -8.934 -8.832 -5.879 1.00 93.12 166 VAL A O 1
ATOM 1372 N N . ALA A 1 167 ? -7.535 -7.261 -5.093 1.00 92.12 167 ALA A N 1
ATOM 1373 C CA . ALA A 1 167 ? -8.573 -6.311 -4.697 1.00 92.12 167 ALA A CA 1
ATOM 1374 C C . ALA A 1 167 ? -9.062 -5.429 -5.856 1.00 92.12 167 ALA A C 1
ATOM 1376 O O . ALA A 1 167 ? -10.121 -4.822 -5.737 1.00 92.12 167 ALA A O 1
ATOM 1377 N N . GLN A 1 168 ? -8.296 -5.341 -6.952 1.00 91.00 168 GLN A N 1
ATOM 1378 C CA . GLN A 1 168 ? -8.596 -4.515 -8.129 1.00 91.00 168 GLN A CA 1
ATOM 1379 C C . GLN A 1 168 ? -9.109 -3.100 -7.784 1.00 91.00 168 GLN A C 1
ATOM 1381 O O . GLN A 1 168 ? -10.164 -2.691 -8.276 1.00 91.00 168 GLN A O 1
ATOM 1386 N N . PRO A 1 169 ? -8.396 -2.339 -6.928 1.00 92.31 169 PRO A N 1
ATOM 1387 C CA . PRO A 1 169 ? -8.815 -0.988 -6.586 1.00 92.31 169 PRO A CA 1
ATOM 1388 C C . PRO A 1 169 ? -8.802 -0.085 -7.825 1.00 92.31 169 PRO A C 1
ATOM 1390 O O . PRO A 1 169 ? -7.941 -0.221 -8.698 1.00 92.31 169 PRO A O 1
ATOM 1393 N N . ALA A 1 170 ? -9.724 0.876 -7.881 1.00 90.81 170 ALA A N 1
ATOM 1394 C CA . ALA A 1 170 ? -9.681 1.929 -8.887 1.00 90.81 170 ALA A CA 1
ATOM 1395 C C . ALA A 1 170 ? -8.492 2.858 -8.594 1.00 90.81 170 ALA A C 1
ATOM 1397 O O . ALA A 1 170 ? -8.487 3.556 -7.584 1.00 90.81 170 ALA A O 1
ATOM 1398 N N . LEU A 1 171 ? -7.473 2.833 -9.456 1.00 91.31 171 LEU A N 1
ATOM 1399 C CA . LEU A 1 171 ? -6.299 3.700 -9.346 1.00 91.31 171 LEU A CA 1
ATOM 1400 C C . LEU A 1 171 ? -6.465 4.895 -10.284 1.00 91.31 171 LEU A C 1
ATOM 1402 O O . LEU A 1 171 ? -6.254 4.772 -11.489 1.00 91.31 171 LEU A O 1
ATOM 1406 N N . GLU A 1 172 ? -6.842 6.043 -9.728 1.00 90.50 172 GLU A N 1
ATOM 1407 C CA . GLU A 1 172 ? -7.020 7.290 -10.490 1.00 90.50 172 GLU A CA 1
ATOM 1408 C C . GLU A 1 172 ? -5.908 8.305 -10.205 1.00 90.50 172 GLU A C 1
ATOM 1410 O O . GLU A 1 172 ? -5.529 9.095 -11.070 1.00 90.50 172 GLU A O 1
ATOM 1415 N N . ASN A 1 173 ? -5.345 8.268 -8.998 1.00 95.00 173 ASN A N 1
ATOM 1416 C CA . ASN A 1 173 ? -4.291 9.179 -8.587 1.00 95.00 173 ASN A CA 1
ATOM 1417 C C . ASN A 1 173 ? -2.949 8.806 -9.242 1.00 95.00 173 ASN A C 1
ATOM 1419 O O . ASN A 1 173 ? -2.404 7.722 -9.022 1.00 95.00 173 ASN A O 1
ATOM 1423 N N . THR A 1 174 ? -2.382 9.738 -10.009 1.00 95.38 174 THR A N 1
ATOM 1424 C CA . THR A 1 174 ? -1.102 9.574 -10.713 1.00 95.38 174 THR A CA 1
ATOM 1425 C C . THR A 1 174 ? 0.052 9.166 -9.797 1.00 95.38 174 THR A C 1
ATOM 1427 O O . THR A 1 174 ? 0.881 8.349 -10.200 1.00 95.38 174 THR A O 1
ATOM 1430 N N . ASP A 1 175 ? 0.123 9.691 -8.573 1.00 95.38 175 ASP A N 1
ATOM 1431 C CA . ASP A 1 175 ? 1.206 9.365 -7.640 1.00 95.38 175 ASP A CA 1
ATOM 1432 C C . ASP A 1 175 ? 1.078 7.928 -7.124 1.00 95.38 175 ASP A C 1
ATOM 1434 O O . ASP A 1 175 ? 2.069 7.200 -7.038 1.00 95.38 175 ASP A O 1
ATOM 1438 N N . VAL A 1 176 ? -0.155 7.470 -6.895 1.00 96.69 176 VAL A N 1
ATOM 1439 C CA . VAL A 1 176 ? -0.453 6.081 -6.517 1.00 96.69 176 VAL A CA 1
ATOM 1440 C C . VAL A 1 176 ? -0.142 5.133 -7.673 1.00 96.69 176 VAL A C 1
ATOM 1442 O O . VAL A 1 176 ? 0.478 4.087 -7.472 1.00 96.69 176 VAL A O 1
ATOM 1445 N N . ILE A 1 177 ? -0.499 5.515 -8.904 1.00 97.12 177 ILE A N 1
ATOM 1446 C CA . ILE A 1 177 ? -0.159 4.761 -10.116 1.00 97.12 177 ILE A CA 1
ATOM 1447 C C . ILE A 1 177 ? 1.363 4.631 -10.259 1.00 97.12 177 ILE A C 1
ATOM 1449 O O . ILE A 1 177 ? 1.855 3.538 -10.544 1.00 97.12 177 ILE A O 1
ATOM 1453 N N . LYS A 1 178 ? 2.123 5.7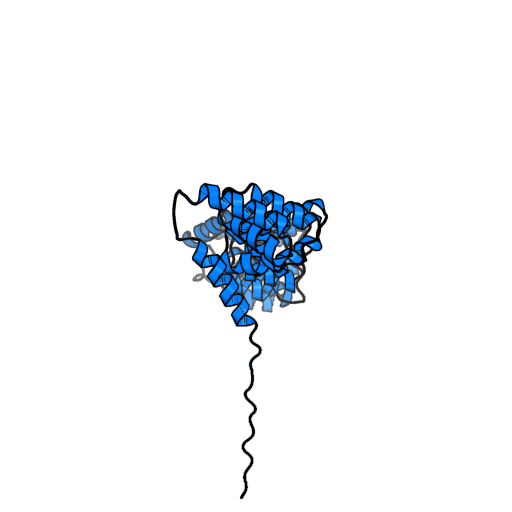09 -10.029 1.00 96.38 178 LYS A N 1
ATOM 1454 C CA . LYS A 1 178 ? 3.595 5.692 -10.053 1.00 96.38 178 LYS A CA 1
ATOM 1455 C C . LYS A 1 178 ? 4.178 4.800 -8.960 1.00 96.38 178 LYS A C 1
ATOM 1457 O O . LYS A 1 178 ? 5.082 4.013 -9.243 1.00 96.38 178 LYS A O 1
ATOM 1462 N N . ALA A 1 179 ? 3.650 4.869 -7.738 1.00 96.62 179 ALA A N 1
ATOM 1463 C CA . ALA A 1 179 ? 4.071 4.002 -6.640 1.00 96.62 179 ALA A CA 1
ATOM 1464 C C . ALA A 1 179 ? 3.839 2.521 -6.985 1.00 96.62 179 ALA A C 1
ATOM 1466 O O . ALA A 1 179 ? 4.756 1.700 -6.883 1.00 96.62 179 ALA A O 1
ATOM 1467 N N . TYR A 1 180 ? 2.650 2.191 -7.497 1.00 97.75 180 TYR A N 1
ATOM 1468 C CA . TYR A 1 180 ? 2.327 0.848 -7.969 1.00 97.75 180 TYR A CA 1
ATOM 1469 C C . TYR A 1 180 ? 3.235 0.398 -9.121 1.00 97.75 180 TYR A C 1
ATOM 1471 O O . TYR A 1 180 ? 3.791 -0.697 -9.066 1.00 97.75 180 TYR A O 1
ATOM 1479 N N . MET A 1 181 ? 3.458 1.246 -10.129 1.00 97.00 181 MET A N 1
ATOM 1480 C CA . MET A 1 181 ? 4.358 0.965 -11.254 1.00 97.00 181 MET A CA 1
ATOM 1481 C C . MET A 1 181 ? 5.795 0.697 -10.779 1.00 97.00 181 MET A C 1
ATOM 1483 O O . MET A 1 181 ? 6.470 -0.214 -11.272 1.00 97.00 181 MET A O 1
ATOM 1487 N N . SER A 1 182 ? 6.263 1.440 -9.775 1.00 95.88 182 SER A N 1
ATOM 1488 C CA . SER A 1 182 ? 7.573 1.224 -9.162 1.00 95.88 182 SER A CA 1
ATOM 1489 C C . SER A 1 182 ? 7.667 -0.131 -8.451 1.00 95.88 182 SER A C 1
ATOM 1491 O O . SER A 1 182 ? 8.688 -0.811 -8.557 1.00 95.88 182 SER A O 1
ATOM 1493 N N . ALA A 1 183 ? 6.608 -0.574 -7.767 1.00 97.12 183 ALA A N 1
ATOM 1494 C CA . ALA A 1 183 ? 6.558 -1.916 -7.190 1.00 97.12 183 ALA A CA 1
ATOM 1495 C C . ALA A 1 183 ? 6.491 -2.998 -8.284 1.00 97.12 183 ALA A C 1
ATOM 1497 O O . ALA A 1 183 ? 7.260 -3.962 -8.262 1.00 97.12 183 ALA A O 1
ATOM 1498 N N . LEU A 1 184 ? 5.629 -2.810 -9.286 1.00 97.00 184 LEU A N 1
ATOM 1499 C CA . LEU A 1 184 ? 5.405 -3.757 -10.374 1.00 97.00 184 LEU A CA 1
ATOM 1500 C C . LEU A 1 184 ? 6.680 -3.995 -11.190 1.00 97.00 184 LEU A C 1
ATOM 1502 O O . LEU A 1 184 ? 7.069 -5.146 -11.379 1.00 97.00 184 LEU A O 1
ATOM 1506 N N . SER A 1 185 ? 7.396 -2.936 -11.569 1.00 96.44 185 SER A N 1
ATOM 1507 C CA . SER A 1 185 ? 8.664 -3.023 -12.313 1.00 96.44 185 SER A CA 1
ATOM 1508 C C . SER A 1 185 ? 9.761 -3.795 -11.571 1.00 96.44 185 SER A C 1
ATOM 1510 O O . SER A 1 185 ? 10.535 -4.516 -12.200 1.00 96.44 185 SER A O 1
ATOM 1512 N N . ARG A 1 186 ? 9.798 -3.729 -10.231 1.00 95.19 186 ARG A N 1
ATOM 1513 C CA . ARG A 1 186 ? 10.730 -4.517 -9.399 1.00 95.19 186 ARG A CA 1
ATOM 1514 C C . ARG A 1 186 ? 10.344 -5.994 -9.288 1.00 95.19 186 ARG A C 1
ATOM 1516 O O . ARG A 1 186 ? 11.178 -6.809 -8.889 1.00 95.19 186 ARG A O 1
ATOM 1523 N N . THR A 1 187 ? 9.103 -6.349 -9.622 1.00 95.25 187 THR A N 1
ATOM 1524 C CA . THR A 1 187 ? 8.631 -7.745 -9.645 1.00 95.25 187 THR A CA 1
ATOM 1525 C C . THR A 1 187 ? 8.707 -8.370 -11.035 1.00 95.25 187 THR A C 1
ATOM 1527 O O . THR A 1 187 ? 9.183 -9.496 -11.167 1.00 95.25 187 THR A O 1
ATOM 1530 N N . SER A 1 188 ? 8.270 -7.651 -12.071 1.00 95.31 188 SER A N 1
ATOM 1531 C CA . SER A 1 188 ? 8.238 -8.115 -13.455 1.00 95.31 188 SER A CA 1
ATOM 1532 C C . SER A 1 188 ? 8.257 -6.931 -14.420 1.00 95.31 188 SER A C 1
ATOM 1534 O O . SER A 1 188 ? 7.332 -6.115 -14.451 1.00 95.31 188 SER A O 1
ATOM 1536 N N . VAL A 1 189 ? 9.302 -6.872 -15.251 1.00 96.69 189 VAL A N 1
ATOM 1537 C CA . VAL A 1 189 ? 9.444 -5.854 -16.303 1.00 96.69 189 VAL A CA 1
ATOM 1538 C C . VAL A 1 189 ? 8.330 -6.001 -17.340 1.00 96.69 189 VAL A C 1
ATOM 1540 O O . VAL A 1 189 ? 7.758 -5.007 -17.776 1.00 96.69 189 VAL A O 1
ATOM 1543 N N . GLU A 1 190 ? 7.968 -7.235 -17.697 1.00 96.19 190 GLU A N 1
ATOM 1544 C CA . GLU A 1 190 ? 6.896 -7.524 -18.658 1.00 96.19 190 GLU A CA 1
ATOM 1545 C C . GLU A 1 190 ? 5.514 -7.101 -18.140 1.00 96.19 190 GLU A C 1
ATOM 1547 O O . GLU A 1 190 ? 4.714 -6.534 -18.890 1.00 96.19 190 GLU A O 1
ATOM 1552 N N . ALA A 1 191 ? 5.235 -7.331 -16.852 1.00 96.69 191 ALA A N 1
ATOM 1553 C CA . ALA A 1 191 ? 3.972 -6.914 -16.246 1.00 96.69 191 ALA A CA 1
ATOM 1554 C C . ALA A 1 191 ? 3.873 -5.384 -16.180 1.00 96.69 191 ALA A C 1
ATOM 1556 O O . ALA A 1 191 ? 2.847 -4.825 -16.558 1.00 96.69 191 ALA A O 1
ATOM 1557 N N . ALA A 1 192 ? 4.955 -4.708 -15.783 1.00 97.50 192 ALA A N 1
ATOM 1558 C CA . ALA A 1 192 ? 5.029 -3.249 -15.768 1.00 97.50 192 ALA A CA 1
ATOM 1559 C C . ALA A 1 192 ? 4.850 -2.652 -17.172 1.00 97.50 192 ALA A C 1
ATOM 1561 O O . ALA A 1 192 ? 4.075 -1.717 -17.368 1.00 97.50 192 ALA A O 1
ATOM 1562 N N . PHE A 1 193 ? 5.504 -3.245 -18.170 1.00 97.88 193 PHE A N 1
ATOM 1563 C CA . PHE A 1 193 ? 5.352 -2.864 -19.569 1.00 97.88 193 PHE A CA 1
ATOM 1564 C C . PHE A 1 193 ? 3.921 -3.041 -20.084 1.00 97.88 193 PHE A C 1
ATOM 1566 O O . PHE A 1 193 ? 3.418 -2.198 -20.819 1.00 97.88 193 PHE A O 1
ATOM 1573 N N . THR A 1 194 ? 3.250 -4.123 -19.698 1.00 97.00 194 THR A N 1
ATOM 1574 C CA . THR A 1 194 ? 1.854 -4.352 -20.087 1.00 97.00 194 THR A CA 1
ATOM 1575 C C . THR A 1 194 ? 0.927 -3.354 -19.398 1.00 97.00 194 THR A C 1
ATOM 1577 O O . THR A 1 194 ? 0.038 -2.804 -20.040 1.00 97.00 194 THR A O 1
ATOM 1580 N N . TYR A 1 195 ? 1.167 -3.077 -18.116 1.00 96.62 195 TYR A N 1
ATOM 1581 C CA . TYR A 1 195 ? 0.366 -2.150 -17.324 1.00 96.62 195 TYR A CA 1
ATOM 1582 C C . TYR A 1 195 ? 0.437 -0.711 -17.844 1.00 96.62 195 TYR A C 1
ATOM 1584 O O . TYR A 1 195 ? -0.603 -0.087 -18.015 1.00 96.62 195 TYR A O 1
ATOM 1592 N N . GLN A 1 196 ? 1.620 -0.183 -18.189 1.00 96.56 196 GLN A N 1
ATOM 1593 C CA . GLN A 1 196 ? 1.691 1.189 -18.720 1.00 96.56 196 GLN A CA 1
ATOM 1594 C C . GLN A 1 196 ? 0.840 1.382 -19.986 1.00 96.56 196 GLN A C 1
ATOM 1596 O O . GLN A 1 196 ? 0.275 2.453 -20.186 1.00 96.56 196 GLN A O 1
ATOM 1601 N N . ARG A 1 197 ? 0.658 0.329 -20.798 1.00 96.50 197 ARG A N 1
ATOM 1602 C CA . ARG A 1 197 ? -0.153 0.394 -22.023 1.00 96.50 197 ARG A CA 1
ATOM 1603 C C . ARG A 1 197 ? -1.652 0.509 -21.762 1.00 96.50 197 ARG A C 1
ATOM 1605 O O . ARG A 1 197 ? -2.386 0.847 -22.685 1.00 96.50 197 ARG A O 1
ATOM 1612 N N . THR A 1 198 ? -2.116 0.222 -20.545 1.00 95.12 198 THR A N 1
ATOM 1613 C CA . THR A 1 198 ? -3.528 0.384 -20.171 1.00 95.12 198 THR A CA 1
ATOM 1614 C C . THR A 1 198 ? -3.854 1.806 -19.719 1.00 95.12 198 THR A C 1
ATOM 1616 O O . THR A 1 198 ? -5.015 2.101 -19.450 1.00 95.12 198 THR A O 1
ATOM 1619 N N . LEU A 1 199 ? -2.848 2.675 -19.596 1.00 95.31 199 LEU A N 1
ATOM 1620 C CA . LEU A 1 199 ? -2.982 4.032 -19.074 1.00 95.31 199 LEU A CA 1
ATOM 1621 C C . LEU A 1 199 ? -3.068 5.074 -20.205 1.00 95.31 199 LEU A C 1
ATOM 1623 O O . LEU A 1 199 ? -2.698 4.783 -21.346 1.00 95.31 199 LEU A O 1
ATOM 1627 N N . PRO A 1 200 ? -3.548 6.300 -19.910 1.00 95.00 200 PRO A N 1
ATOM 1628 C CA . PRO A 1 200 ? -3.606 7.382 -20.891 1.00 95.00 200 PRO A CA 1
ATOM 1629 C C . PRO A 1 200 ? -2.234 7.693 -21.519 1.00 95.00 200 PRO A C 1
ATOM 1631 O O . PRO A 1 200 ? -1.225 7.560 -20.823 1.00 95.00 200 PRO A O 1
ATOM 1634 N N . PRO A 1 201 ? -2.180 8.159 -22.787 1.00 93.06 201 PRO A N 1
ATOM 1635 C CA . PRO A 1 201 ? -0.930 8.352 -23.535 1.00 93.06 201 PRO A CA 1
ATOM 1636 C C . PRO A 1 201 ? 0.147 9.147 -22.787 1.00 93.06 201 PRO A C 1
ATOM 1638 O O . PRO A 1 201 ? 1.277 8.676 -22.674 1.00 93.06 201 PRO A O 1
ATOM 1641 N N . ASP A 1 202 ? -0.223 10.284 -22.192 1.00 92.25 202 ASP A N 1
ATOM 1642 C CA . ASP A 1 202 ? 0.716 11.156 -21.474 1.00 92.25 202 ASP A CA 1
ATOM 1643 C C . ASP A 1 202 ? 1.400 10.428 -20.307 1.00 92.25 202 ASP A C 1
ATOM 1645 O O . ASP A 1 202 ? 2.606 10.549 -20.093 1.00 92.25 202 ASP A O 1
ATOM 1649 N N . LEU A 1 203 ? 0.635 9.632 -19.554 1.00 94.81 203 LEU A N 1
ATOM 1650 C CA . LEU A 1 203 ? 1.155 8.889 -18.409 1.00 94.81 203 LEU A CA 1
ATOM 1651 C C . LEU A 1 203 ? 1.921 7.638 -18.851 1.00 94.81 203 LEU A C 1
ATOM 1653 O O . LEU A 1 203 ? 2.936 7.291 -18.252 1.00 94.81 203 LEU A O 1
ATOM 1657 N N . ARG A 1 204 ? 1.464 6.987 -19.921 1.00 95.56 204 ARG A N 1
ATOM 1658 C CA . ARG A 1 204 ? 2.114 5.834 -20.545 1.00 95.56 204 ARG A CA 1
ATOM 1659 C C . ARG A 1 204 ? 3.567 6.128 -20.917 1.00 95.56 204 ARG A C 1
ATOM 1661 O O . ARG A 1 204 ? 4.451 5.352 -20.556 1.00 95.56 204 ARG A O 1
ATOM 1668 N N . GLU A 1 205 ? 3.822 7.244 -21.598 1.00 95.38 205 GLU A N 1
ATOM 1669 C CA . GLU A 1 205 ? 5.178 7.619 -22.020 1.00 95.38 205 GLU A CA 1
ATOM 1670 C C . GLU A 1 205 ? 6.093 7.903 -20.822 1.00 95.38 205 GLU A C 1
ATOM 1672 O O . GLU A 1 205 ? 7.225 7.413 -20.778 1.00 95.38 205 GLU A O 1
ATOM 1677 N N . ILE A 1 206 ? 5.578 8.623 -19.817 1.00 95.81 206 ILE A N 1
ATOM 1678 C CA . ILE A 1 206 ? 6.301 8.922 -18.571 1.00 95.81 206 ILE A CA 1
ATOM 1679 C C . ILE A 1 206 ? 6.680 7.624 -17.848 1.00 95.81 206 ILE A C 1
ATOM 1681 O O . ILE A 1 206 ? 7.846 7.407 -17.528 1.00 95.81 206 ILE A O 1
ATOM 1685 N N . LEU A 1 207 ? 5.716 6.726 -17.635 1.00 97.31 207 LEU A N 1
ATOM 1686 C CA . LEU A 1 207 ? 5.952 5.480 -16.906 1.00 97.31 207 LEU A CA 1
ATOM 1687 C C . LEU A 1 207 ? 6.837 4.500 -17.680 1.00 97.31 207 LEU A C 1
ATOM 1689 O O . LEU A 1 207 ? 7.553 3.705 -17.067 1.00 97.31 207 LEU A O 1
ATOM 1693 N N . PHE A 1 208 ? 6.808 4.537 -19.014 1.00 98.06 208 PHE A N 1
ATOM 1694 C CA . PHE A 1 208 ? 7.743 3.761 -19.817 1.00 98.06 208 PHE A CA 1
ATOM 1695 C C . PHE A 1 208 ? 9.174 4.286 -19.658 1.00 98.06 208 PHE A C 1
ATOM 1697 O O . PHE A 1 208 ? 10.077 3.484 -19.430 1.00 98.06 208 PHE A O 1
ATOM 1704 N N . ALA A 1 209 ? 9.392 5.605 -19.687 1.00 96.50 209 ALA A N 1
ATOM 1705 C CA . ALA A 1 209 ? 10.704 6.182 -19.394 1.00 96.50 209 ALA A CA 1
ATOM 1706 C C . ALA A 1 209 ? 11.190 5.803 -17.980 1.00 96.50 209 ALA A C 1
ATOM 1708 O O . ALA A 1 209 ? 12.326 5.349 -17.822 1.00 96.50 209 ALA A O 1
ATOM 1709 N N . ASP A 1 210 ? 10.316 5.871 -16.972 1.00 96.38 210 ASP A N 1
ATOM 1710 C CA . ASP A 1 210 ? 10.629 5.439 -15.603 1.00 96.38 210 ASP A CA 1
ATOM 1711 C C . ASP A 1 210 ? 11.008 3.945 -15.542 1.00 96.38 210 ASP A C 1
ATOM 1713 O O . ASP A 1 210 ? 11.967 3.567 -14.865 1.00 96.38 210 ASP A O 1
ATOM 1717 N N . LEU A 1 211 ? 10.322 3.079 -16.301 1.00 97.56 211 LEU A N 1
ATOM 1718 C CA . LEU A 1 211 ? 10.660 1.654 -16.410 1.00 97.56 211 LEU A CA 1
ATOM 1719 C C . LEU A 1 211 ? 12.071 1.437 -16.979 1.00 97.56 211 LEU A C 1
ATOM 1721 O O . LEU A 1 211 ? 12.789 0.546 -16.516 1.00 97.56 211 LEU A O 1
ATOM 1725 N N . LEU A 1 212 ? 12.485 2.242 -17.961 1.00 97.25 212 LEU A N 1
ATOM 1726 C CA . LEU A 1 212 ? 13.828 2.170 -18.540 1.00 97.25 212 LEU A CA 1
ATOM 1727 C C . LEU A 1 212 ? 14.911 2.507 -17.513 1.00 97.25 212 LEU A C 1
ATOM 1729 O O . LEU A 1 212 ? 15.948 1.837 -17.488 1.00 97.25 212 LEU A O 1
ATOM 1733 N N . HIS A 1 213 ? 14.673 3.515 -16.672 1.00 95.25 213 HIS A N 1
ATOM 1734 C CA . HIS A 1 213 ? 15.568 3.875 -15.572 1.00 95.25 213 HIS A CA 1
ATOM 1735 C C . HIS A 1 213 ? 15.605 2.774 -14.506 1.00 95.25 213 HIS A C 1
ATOM 1737 O O . HIS A 1 213 ? 16.684 2.303 -14.145 1.00 95.25 213 HIS A O 1
ATOM 1743 N N . MET A 1 214 ? 14.441 2.253 -14.112 1.00 95.25 214 MET A N 1
ATOM 1744 C CA . MET A 1 214 ? 14.335 1.132 -13.174 1.00 95.25 214 MET A CA 1
ATOM 1745 C C . MET A 1 214 ? 15.089 -0.115 -13.648 1.00 95.25 214 MET A C 1
ATOM 1747 O O . MET A 1 214 ? 15.719 -0.796 -12.839 1.00 95.25 214 MET A O 1
ATOM 1751 N N . CYS A 1 215 ? 15.075 -0.411 -14.952 1.00 96.19 215 CYS A N 1
ATOM 1752 C CA . CYS A 1 215 ? 15.825 -1.539 -15.508 1.00 96.19 215 CYS A CA 1
ATOM 1753 C C . CYS A 1 215 ? 17.344 -1.379 -15.373 1.00 96.19 215 CYS A C 1
ATOM 1755 O O . CYS A 1 215 ? 18.040 -2.388 -15.339 1.00 96.19 215 CYS A O 1
ATOM 1757 N N . LEU A 1 216 ? 17.867 -0.151 -15.301 1.00 94.69 216 LEU A N 1
ATOM 1758 C CA . LEU A 1 216 ? 19.294 0.108 -15.085 1.00 94.69 216 LEU A CA 1
ATOM 1759 C C . LEU A 1 216 ? 19.676 0.024 -13.602 1.00 94.69 216 LEU A C 1
ATOM 1761 O O . LEU A 1 216 ? 20.798 -0.360 -13.284 1.00 94.69 216 LEU A O 1
ATOM 1765 N N . GLU A 1 217 ? 18.757 0.374 -12.704 1.00 92.31 217 GLU A N 1
ATOM 1766 C CA . GLU A 1 217 ? 19.018 0.467 -11.264 1.00 92.31 217 GLU A CA 1
ATOM 1767 C C . GLU A 1 217 ? 18.759 -0.850 -10.523 1.00 92.31 217 GLU A C 1
ATOM 1769 O O . GLU A 1 217 ? 19.512 -1.230 -9.624 1.00 92.31 217 GLU A O 1
ATOM 1774 N N . TYR A 1 218 ? 17.705 -1.582 -10.897 1.00 90.25 218 TYR A N 1
ATOM 1775 C CA . TYR A 1 218 ? 17.257 -2.765 -10.170 1.00 90.25 218 TYR A CA 1
ATOM 1776 C C . TYR A 1 218 ? 17.523 -4.053 -10.949 1.00 90.25 218 TYR A C 1
ATOM 1778 O O . TYR A 1 218 ? 16.874 -4.342 -11.956 1.00 90.25 218 TYR A O 1
ATOM 1786 N N . LYS A 1 219 ? 18.453 -4.874 -10.438 1.00 90.19 219 LYS A N 1
ATOM 1787 C CA . LYS A 1 219 ? 18.866 -6.163 -11.033 1.00 90.19 219 LYS A CA 1
ATOM 1788 C C . LYS A 1 219 ? 19.149 -6.040 -12.544 1.00 90.19 219 LYS A C 1
ATOM 1790 O O . LYS A 1 219 ? 18.565 -6.794 -13.331 1.00 90.19 219 LYS A O 1
ATOM 1795 N N . PRO A 1 220 ? 20.052 -5.130 -12.955 1.00 90.38 220 PRO A N 1
ATOM 1796 C CA . PRO A 1 220 ? 20.178 -4.696 -14.342 1.00 90.38 220 PRO A CA 1
ATOM 1797 C C . PRO A 1 220 ? 20.348 -5.834 -15.343 1.00 90.38 220 PRO A C 1
ATOM 1799 O O . PRO A 1 220 ? 19.644 -5.877 -16.345 1.00 90.38 220 PRO A O 1
ATOM 1802 N N . GLY A 1 221 ? 21.191 -6.828 -15.052 1.00 89.69 221 GLY A N 1
ATOM 1803 C CA . GLY A 1 221 ? 21.373 -7.967 -15.957 1.00 89.69 221 GLY A CA 1
ATOM 1804 C C . GLY A 1 221 ? 20.073 -8.723 -16.277 1.00 89.69 221 GLY A C 1
ATOM 1805 O O . GLY A 1 221 ? 19.840 -9.092 -17.426 1.00 89.69 221 GLY A O 1
ATOM 1806 N N . ALA A 1 222 ? 19.198 -8.938 -15.288 1.00 90.44 222 ALA A N 1
ATOM 1807 C CA . ALA A 1 222 ? 17.927 -9.634 -15.499 1.00 90.44 222 ALA A CA 1
ATOM 1808 C C . ALA A 1 222 ? 16.871 -8.720 -16.140 1.00 90.44 222 ALA A C 1
ATOM 1810 O O . ALA A 1 222 ? 16.173 -9.146 -17.063 1.00 90.44 222 ALA A O 1
ATOM 1811 N N . SER A 1 223 ? 16.779 -7.477 -15.666 1.00 93.75 223 SER A N 1
ATOM 1812 C CA . SER A 1 223 ? 15.78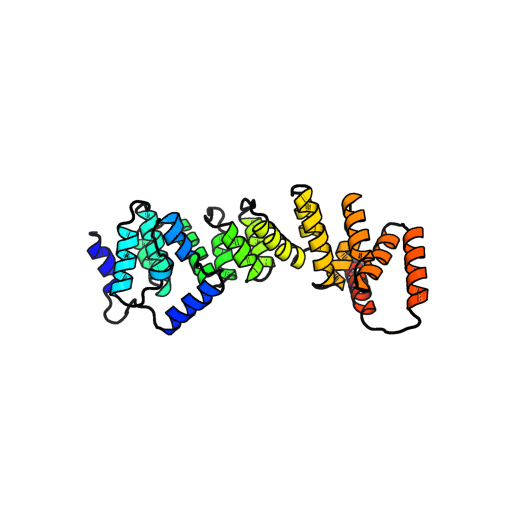5 -6.500 -16.114 1.00 93.75 223 SER A CA 1
ATOM 1813 C C . SER A 1 223 ? 16.031 -6.064 -17.559 1.00 93.75 223 SER A C 1
ATOM 1815 O O . SER A 1 223 ? 15.123 -6.130 -18.384 1.00 93.75 223 SER A O 1
ATOM 1817 N N . LEU A 1 224 ? 17.276 -5.734 -17.916 1.00 94.94 224 LEU A N 1
ATOM 1818 C CA . LEU A 1 224 ? 17.653 -5.340 -19.278 1.00 94.94 224 LEU A CA 1
ATOM 1819 C C . LEU A 1 224 ? 17.533 -6.510 -20.263 1.00 94.94 224 LEU A C 1
ATOM 1821 O O . LEU A 1 224 ? 17.107 -6.319 -21.400 1.00 94.94 224 LEU A O 1
ATOM 1825 N N . ALA A 1 225 ? 17.830 -7.742 -19.833 1.00 91.69 225 ALA A N 1
ATOM 1826 C CA . ALA A 1 225 ? 17.614 -8.921 -20.671 1.00 91.69 225 ALA A CA 1
ATOM 1827 C C . ALA A 1 225 ? 16.126 -9.128 -21.010 1.00 91.69 225 ALA A C 1
ATOM 1829 O O . ALA A 1 225 ? 15.813 -9.547 -22.125 1.00 91.69 225 ALA A O 1
ATOM 1830 N N . GLN A 1 226 ? 15.209 -8.840 -20.076 1.00 93.81 226 GLN A N 1
ATOM 1831 C CA . GLN A 1 226 ? 13.767 -8.823 -20.358 1.00 93.81 226 GLN A CA 1
ATOM 1832 C C . GLN A 1 226 ? 13.397 -7.649 -21.270 1.00 93.81 226 GLN A C 1
ATOM 1834 O O . GLN A 1 226 ? 12.744 -7.870 -22.288 1.00 93.81 226 GLN A O 1
ATOM 1839 N N . LEU A 1 227 ? 13.888 -6.441 -20.968 1.00 95.38 227 LEU A N 1
ATOM 1840 C CA . LEU A 1 227 ? 13.641 -5.219 -21.739 1.00 95.38 227 LEU A CA 1
ATOM 1841 C C . LEU A 1 227 ? 13.956 -5.397 -23.232 1.00 95.38 227 LEU A C 1
ATOM 1843 O O . LEU A 1 227 ? 13.127 -5.075 -24.080 1.00 95.38 227 LEU A O 1
ATOM 1847 N N . VAL A 1 228 ? 15.121 -5.966 -23.565 1.00 94.38 228 VAL A N 1
ATOM 1848 C CA . VAL A 1 228 ? 15.560 -6.163 -24.961 1.00 94.38 228 VAL A CA 1
ATOM 1849 C C . VAL A 1 228 ? 14.571 -7.010 -25.776 1.00 94.38 228 VAL A C 1
ATOM 1851 O O . VAL A 1 228 ? 14.466 -6.857 -26.996 1.00 94.38 228 VAL A O 1
ATOM 1854 N N . ARG A 1 229 ? 13.823 -7.895 -25.109 1.00 91.88 229 ARG A N 1
ATOM 1855 C CA . ARG A 1 229 ? 12.855 -8.800 -25.738 1.00 91.88 229 ARG A CA 1
ATOM 1856 C C . ARG A 1 229 ? 11.453 -8.211 -25.861 1.00 91.88 229 ARG A C 1
ATOM 1858 O O . ARG A 1 229 ? 10.647 -8.777 -26.600 1.00 91.88 229 ARG A O 1
ATOM 1865 N N . LEU A 1 230 ? 11.155 -7.105 -25.179 1.00 95.12 230 LEU A N 1
ATOM 1866 C CA . LEU A 1 230 ? 9.816 -6.519 -25.182 1.00 95.12 230 LEU A CA 1
ATOM 1867 C C . LEU A 1 230 ? 9.412 -6.055 -26.585 1.00 95.12 230 LEU A C 1
ATOM 1869 O O . LEU A 1 230 ? 10.234 -5.445 -27.275 1.00 95.12 230 LEU A O 1
ATOM 1873 N N . PRO A 1 231 ? 8.165 -6.306 -27.022 1.00 95.00 231 PRO A N 1
ATOM 1874 C CA . PRO A 1 231 ? 7.650 -5.875 -28.317 1.00 95.00 231 PRO A CA 1
ATOM 1875 C C . PRO A 1 231 ? 7.280 -4.385 -28.289 1.00 95.00 231 PRO A C 1
ATOM 1877 O O . PRO A 1 231 ? 6.103 -4.037 -28.172 1.00 95.00 231 PRO A O 1
ATOM 1880 N N . LEU A 1 232 ? 8.298 -3.526 -28.365 1.00 96.00 232 LEU A N 1
ATOM 1881 C CA . LEU A 1 232 ? 8.134 -2.072 -28.375 1.00 96.00 232 LEU A CA 1
ATOM 1882 C C . LEU A 1 232 ? 7.392 -1.605 -29.635 1.00 96.00 232 LEU A C 1
ATOM 1884 O O . LEU A 1 232 ? 7.598 -2.162 -30.715 1.00 96.00 232 LEU A O 1
ATOM 1888 N N . ASP A 1 233 ? 6.527 -0.605 -29.485 1.00 95.50 233 ASP A N 1
ATOM 1889 C CA . ASP A 1 233 ? 5.968 0.138 -30.617 1.00 95.50 233 ASP A CA 1
ATOM 1890 C C . ASP A 1 233 ? 6.862 1.322 -31.019 1.00 95.50 233 ASP A C 1
ATOM 1892 O O . ASP A 1 233 ? 7.861 1.613 -30.370 1.00 95.50 233 ASP A O 1
ATOM 1896 N N . ALA A 1 234 ? 6.511 2.021 -32.101 1.00 95.25 234 ALA A N 1
ATOM 1897 C CA . ALA A 1 234 ? 7.338 3.106 -32.629 1.00 95.25 234 ALA A CA 1
ATOM 1898 C C . ALA A 1 234 ? 7.589 4.251 -31.624 1.00 95.25 234 ALA A C 1
ATOM 1900 O O . ALA A 1 234 ? 8.655 4.860 -31.667 1.00 95.25 234 ALA A O 1
ATOM 1901 N N . ILE A 1 235 ? 6.637 4.536 -30.726 1.00 95.31 235 ILE A N 1
ATOM 1902 C CA . ILE A 1 235 ? 6.769 5.597 -29.717 1.00 95.31 235 ILE A CA 1
ATOM 1903 C C . ILE A 1 235 ? 7.719 5.126 -28.613 1.00 95.31 235 ILE A C 1
ATOM 1905 O O . ILE A 1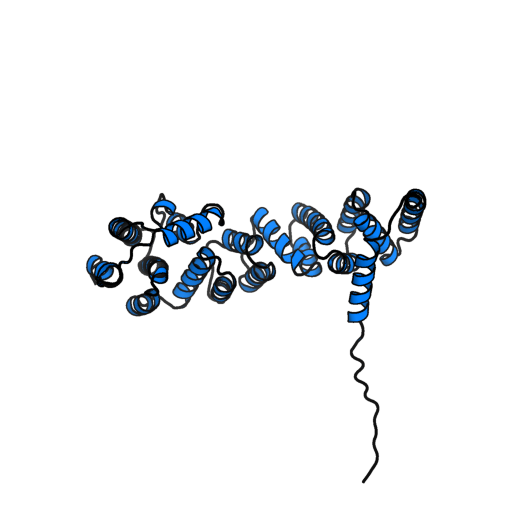 235 ? 8.665 5.822 -28.252 1.00 95.31 235 ILE A O 1
ATOM 1909 N N . GLU A 1 236 ? 7.522 3.905 -28.120 1.00 96.88 236 GLU A N 1
ATOM 1910 C CA . GLU A 1 236 ? 8.390 3.288 -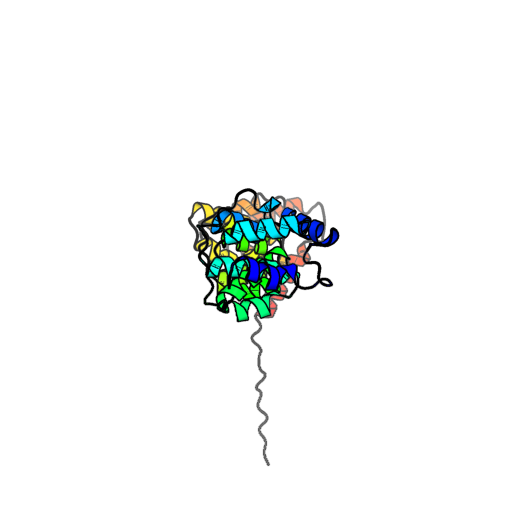27.114 1.00 96.88 236 GLU A CA 1
ATOM 1911 C C . GLU A 1 236 ? 9.831 3.111 -27.633 1.00 96.88 236 GLU A C 1
ATOM 1913 O O . GLU A 1 236 ? 10.791 3.294 -26.885 1.00 96.88 236 GLU A O 1
ATOM 1918 N N . GLU A 1 237 ? 10.013 2.804 -28.920 1.00 96.06 237 GLU A N 1
ATOM 1919 C CA . GLU A 1 237 ? 11.336 2.747 -29.553 1.00 96.06 237 GLU A CA 1
ATOM 1920 C C . GLU A 1 237 ? 12.049 4.108 -29.566 1.00 96.06 237 GLU A C 1
ATOM 1922 O O . GLU A 1 237 ? 13.256 4.168 -29.298 1.00 96.06 237 GLU A O 1
ATOM 1927 N N . ASP A 1 238 ? 11.324 5.195 -29.850 1.00 96.12 238 ASP A N 1
ATOM 1928 C CA . ASP A 1 238 ? 11.871 6.555 -29.803 1.00 96.12 238 ASP A CA 1
ATOM 1929 C C . ASP A 1 238 ? 12.275 6.930 -28.371 1.00 96.12 238 ASP A C 1
ATOM 1931 O O . ASP A 1 238 ? 13.406 7.369 -28.137 1.00 96.12 238 ASP A O 1
ATOM 1935 N N . ILE A 1 239 ? 11.411 6.643 -27.390 1.00 97.00 239 ILE A N 1
ATOM 1936 C CA . ILE A 1 239 ? 11.689 6.896 -25.969 1.00 97.00 239 ILE A CA 1
ATOM 1937 C C . ILE A 1 239 ? 12.915 6.107 -25.500 1.00 97.00 239 ILE A C 1
ATOM 1939 O O . ILE A 1 239 ? 13.788 6.685 -24.848 1.00 97.00 239 ILE A O 1
ATOM 1943 N N . LEU A 1 240 ? 13.031 4.821 -25.855 1.00 96.88 240 LEU A N 1
ATOM 1944 C CA . LEU A 1 240 ? 14.207 4.002 -25.543 1.00 96.88 240 LEU A CA 1
ATOM 1945 C C . LEU A 1 240 ? 15.474 4.626 -26.129 1.00 96.88 240 LEU A C 1
ATOM 1947 O O . LEU A 1 240 ? 16.460 4.832 -25.418 1.00 96.88 240 LEU A O 1
ATOM 1951 N N . THR A 1 241 ? 15.440 4.940 -27.423 1.00 95.12 241 THR A N 1
ATOM 1952 C CA . THR A 1 241 ? 16.594 5.467 -28.155 1.00 95.12 241 THR A CA 1
ATOM 1953 C C . THR A 1 241 ? 17.042 6.801 -27.574 1.00 95.12 241 THR A C 1
ATOM 1955 O O . THR A 1 241 ? 18.223 6.977 -27.266 1.00 95.12 241 THR A O 1
ATOM 1958 N N . LYS A 1 242 ? 16.111 7.733 -27.355 1.00 95.44 242 LYS A N 1
ATOM 1959 C CA . LYS A 1 242 ? 16.385 9.047 -26.767 1.00 95.44 242 LYS A CA 1
ATOM 1960 C C . LYS A 1 242 ? 16.937 8.921 -25.348 1.00 95.44 242 LYS A C 1
ATOM 1962 O O . LYS A 1 242 ? 17.999 9.469 -25.064 1.00 95.44 242 LYS A O 1
ATOM 1967 N N . THR A 1 243 ? 16.274 8.145 -24.492 1.00 95.44 243 THR A N 1
ATOM 1968 C CA . THR A 1 243 ? 16.655 7.985 -23.079 1.00 95.44 243 THR A CA 1
ATOM 1969 C C . THR A 1 243 ? 18.035 7.340 -22.937 1.00 95.44 243 THR A C 1
ATOM 1971 O O . THR A 1 243 ? 18.884 7.841 -22.201 1.00 95.44 243 THR A O 1
ATOM 1974 N N . TYR A 1 244 ? 18.313 6.250 -23.660 1.00 95.31 244 TYR A N 1
ATOM 1975 C CA . TYR A 1 244 ? 19.573 5.513 -23.501 1.00 95.31 244 TYR A CA 1
ATOM 1976 C C . TYR A 1 244 ? 20.750 6.126 -24.265 1.00 95.31 244 TYR A C 1
ATOM 1978 O O . TYR A 1 244 ? 21.882 6.028 -23.791 1.00 95.31 244 TYR A O 1
ATOM 1986 N N . SER A 1 245 ? 20.521 6.810 -25.392 1.00 91.62 245 SER A N 1
ATOM 1987 C CA . SER A 1 245 ? 21.598 7.524 -26.102 1.00 91.62 245 SER A CA 1
ATOM 1988 C C . SER A 1 245 ? 22.104 8.744 -25.326 1.00 91.62 245 SER A C 1
ATOM 1990 O O . SER A 1 245 ? 23.305 9.023 -25.336 1.00 91.62 245 SER A O 1
ATOM 1992 N N . GLN A 1 246 ? 21.204 9.440 -24.624 1.00 90.81 246 GLN A N 1
ATOM 1993 C CA . GLN A 1 246 ? 21.517 10.616 -23.807 1.00 90.81 246 GLN A CA 1
ATOM 1994 C C . GLN A 1 246 ? 21.994 10.254 -22.394 1.00 90.81 246 GLN A C 1
ATOM 1996 O O . GLN A 1 246 ? 22.515 11.110 -21.681 1.00 90.81 246 GLN A O 1
ATOM 2001 N N . SER A 1 247 ? 21.853 8.990 -21.985 1.00 90.44 247 SER A N 1
ATOM 2002 C CA . SER A 1 247 ? 22.277 8.528 -20.667 1.00 90.44 247 SER A CA 1
ATOM 2003 C C . SER A 1 247 ? 23.799 8.592 -20.494 1.00 90.44 247 SER A C 1
ATOM 2005 O O . SER A 1 247 ? 24.576 8.238 -21.386 1.00 90.44 247 SER A O 1
ATOM 2007 N N . ALA A 1 248 ? 24.244 8.992 -19.301 1.00 89.69 248 ALA A N 1
ATOM 2008 C CA . ALA A 1 248 ? 25.648 8.893 -18.904 1.00 89.69 248 ALA A CA 1
ATOM 2009 C C . ALA A 1 248 ? 26.086 7.435 -18.660 1.00 89.69 248 ALA A C 1
ATOM 2011 O O . ALA A 1 248 ? 27.281 7.145 -18.659 1.00 89.69 248 ALA A O 1
ATOM 2012 N N . SER A 1 249 ? 25.131 6.517 -18.473 1.00 89.94 249 SER A N 1
ATOM 2013 C CA . SER A 1 249 ? 25.399 5.105 -18.212 1.00 89.94 249 SER A CA 1
ATOM 2014 C C . SER A 1 249 ? 25.888 4.390 -19.470 1.00 89.94 249 SER A C 1
ATOM 2016 O O . SER A 1 249 ? 25.178 4.303 -20.474 1.00 89.94 249 SER A O 1
ATOM 2018 N N . GLU A 1 250 ? 27.091 3.817 -19.404 1.00 89.69 250 GLU A N 1
ATOM 2019 C CA . GLU A 1 250 ? 27.621 2.983 -20.488 1.00 89.69 250 GLU A CA 1
ATOM 2020 C C . GLU A 1 250 ? 26.748 1.740 -20.712 1.00 89.69 250 GLU A C 1
ATOM 2022 O O . GLU A 1 250 ? 26.513 1.345 -21.851 1.00 89.69 250 GLU A O 1
ATOM 2027 N N . LEU A 1 251 ? 26.174 1.190 -19.638 1.00 90.50 251 LEU A N 1
ATOM 2028 C CA . LEU A 1 251 ? 25.262 0.050 -19.698 1.00 90.50 251 LEU A CA 1
ATOM 2029 C C . LEU A 1 251 ? 23.984 0.367 -20.490 1.00 90.50 251 LEU A C 1
ATOM 2031 O O . LEU A 1 251 ? 23.474 -0.491 -21.210 1.00 90.50 251 LEU A O 1
ATOM 2035 N N . ALA A 1 252 ? 23.479 1.601 -20.406 1.00 93.75 252 ALA A N 1
ATOM 2036 C CA . ALA A 1 252 ? 22.332 2.035 -21.203 1.00 93.75 252 ALA A CA 1
ATOM 2037 C C . ALA A 1 252 ? 22.670 2.034 -22.703 1.00 93.75 252 ALA A C 1
ATOM 2039 O O . ALA A 1 252 ? 21.924 1.482 -23.513 1.00 93.75 252 ALA A O 1
ATOM 2040 N N . LYS A 1 253 ? 23.842 2.568 -23.070 1.00 91.94 253 LYS A N 1
ATOM 2041 C CA . LYS A 1 253 ? 24.332 2.587 -24.460 1.00 91.94 253 LYS A CA 1
ATOM 2042 C C . LYS A 1 253 ? 24.606 1.181 -24.994 1.00 91.94 253 LYS A C 1
ATOM 2044 O O . LYS A 1 253 ? 24.264 0.880 -26.135 1.00 91.94 253 LYS A O 1
ATOM 2049 N N . GLU A 1 254 ? 25.184 0.305 -24.173 1.00 90.56 254 GLU A N 1
ATOM 2050 C CA . GLU A 1 254 ? 25.378 -1.111 -24.504 1.00 90.56 254 GLU A CA 1
ATOM 2051 C C . GLU A 1 254 ? 24.049 -1.832 -24.716 1.00 90.56 254 GLU A C 1
ATOM 2053 O O . GLU A 1 254 ? 23.893 -2.558 -25.696 1.00 90.56 254 GLU A O 1
ATOM 2058 N N . THR A 1 255 ? 23.071 -1.592 -23.844 1.00 93.62 255 THR A N 1
ATOM 2059 C CA . THR A 1 255 ? 21.736 -2.182 -23.977 1.00 93.62 255 THR A CA 1
ATOM 2060 C C . THR A 1 255 ? 21.053 -1.706 -25.255 1.00 93.62 255 THR A C 1
ATOM 2062 O O . THR A 1 255 ? 20.475 -2.523 -25.968 1.00 93.62 255 THR A O 1
ATOM 2065 N N . LEU A 1 256 ? 21.166 -0.416 -25.594 1.00 94.31 256 LEU A N 1
ATOM 2066 C CA . LEU A 1 256 ? 20.640 0.132 -26.846 1.00 94.31 256 LEU A CA 1
ATOM 2067 C C . LEU A 1 256 ? 21.293 -0.528 -28.070 1.00 94.31 256 LEU A C 1
ATOM 2069 O O . LEU A 1 256 ? 20.596 -0.926 -29.002 1.00 94.31 256 LEU A O 1
ATOM 2073 N N . LEU A 1 257 ? 22.615 -0.726 -28.046 1.00 92.44 257 LEU A N 1
ATOM 2074 C CA . LEU A 1 257 ? 23.334 -1.451 -29.096 1.00 92.44 257 LEU A CA 1
ATOM 2075 C C . LEU A 1 257 ? 22.820 -2.893 -29.245 1.00 92.44 257 LEU A C 1
ATOM 2077 O O . LEU A 1 257 ? 22.518 -3.327 -30.358 1.00 92.44 257 LEU A O 1
ATOM 2081 N N . VAL A 1 258 ? 22.702 -3.629 -28.135 1.00 91.69 258 VAL A N 1
ATOM 2082 C CA . VAL A 1 258 ? 22.187 -5.009 -28.119 1.00 91.69 258 VAL A CA 1
ATOM 2083 C C . VAL A 1 258 ? 20.752 -5.062 -28.638 1.00 91.69 258 VAL A C 1
ATOM 208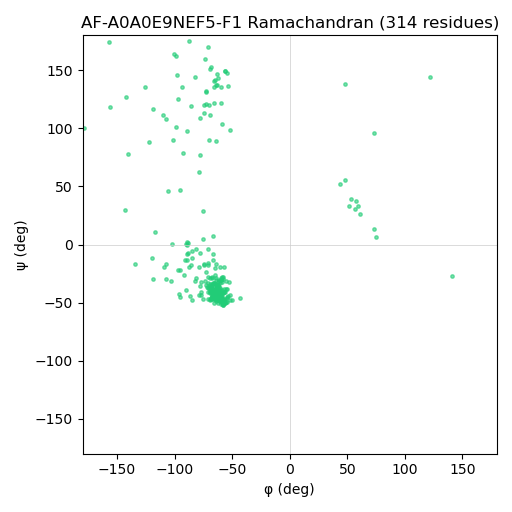5 O O . VAL A 1 258 ? 20.411 -5.950 -29.419 1.00 91.69 258 VAL A O 1
ATOM 2088 N N . TRP A 1 259 ? 19.921 -4.096 -28.257 1.00 94.44 259 TRP A N 1
ATOM 2089 C CA . TRP A 1 259 ? 18.551 -3.988 -28.734 1.00 94.44 259 TRP A CA 1
ATOM 2090 C C . TRP A 1 259 ? 18.484 -3.740 -30.249 1.00 94.44 259 TRP A C 1
ATOM 2092 O O . TRP A 1 259 ? 17.773 -4.469 -30.944 1.00 94.44 259 TRP A O 1
ATOM 2102 N N . CYS A 1 260 ? 19.280 -2.809 -30.794 1.00 92.12 260 CYS A N 1
ATOM 2103 C CA . CYS A 1 260 ? 19.358 -2.576 -32.242 1.00 92.12 260 CYS A CA 1
ATOM 2104 C C . CYS A 1 260 ? 19.786 -3.843 -32.994 1.00 92.12 260 CYS A C 1
ATOM 2106 O O . CYS A 1 260 ? 19.200 -4.172 -34.026 1.00 92.12 260 CYS A O 1
ATOM 2108 N N . LEU A 1 261 ? 20.759 -4.595 -32.466 1.00 90.56 261 LEU A N 1
ATOM 2109 C CA . LEU A 1 261 ? 21.173 -5.878 -33.041 1.00 90.56 261 LEU A CA 1
ATOM 2110 C C . LEU A 1 261 ? 20.038 -6.910 -33.010 1.00 90.56 261 LEU A C 1
ATOM 2112 O O . LEU A 1 261 ? 19.760 -7.539 -34.030 1.00 90.56 261 LEU A O 1
ATOM 2116 N N . HIS A 1 262 ? 19.347 -7.045 -31.876 1.00 88.75 262 HIS A N 1
ATOM 2117 C CA . HIS A 1 262 ? 18.216 -7.962 -31.718 1.00 88.75 262 HIS A CA 1
ATOM 2118 C C . HIS A 1 262 ? 17.048 -7.626 -32.664 1.00 88.75 262 HIS A C 1
ATOM 2120 O O . HIS A 1 262 ? 16.335 -8.519 -33.115 1.00 88.75 262 HIS A O 1
ATOM 2126 N N . ARG A 1 263 ? 16.872 -6.345 -33.006 1.00 89.38 263 ARG A N 1
ATOM 2127 C CA . ARG A 1 263 ? 15.845 -5.853 -33.941 1.00 89.38 263 ARG A CA 1
ATOM 2128 C C . ARG A 1 263 ? 16.287 -5.821 -35.405 1.00 89.38 263 ARG A C 1
ATOM 2130 O O . ARG A 1 263 ? 15.503 -5.422 -36.259 1.00 89.38 263 ARG A O 1
ATOM 2137 N N . GLY A 1 264 ? 17.522 -6.219 -35.715 1.00 87.69 264 GLY A N 1
ATOM 2138 C CA . GLY A 1 264 ? 18.062 -6.174 -37.078 1.00 87.69 264 GLY A CA 1
ATOM 2139 C C . GLY A 1 264 ? 18.402 -4.765 -37.585 1.00 87.69 264 GLY A C 1
ATOM 2140 O O . GLY A 1 264 ? 18.674 -4.596 -38.773 1.00 87.69 264 GLY A O 1
ATOM 2141 N N . LYS A 1 265 ? 18.447 -3.752 -36.708 1.00 89.38 265 LYS A N 1
ATOM 2142 C CA . LYS A 1 265 ? 18.850 -2.368 -37.016 1.00 89.38 265 LYS A CA 1
ATOM 2143 C C . LYS A 1 265 ? 20.380 -2.251 -37.094 1.00 89.38 265 LYS A C 1
ATOM 2145 O O . LYS A 1 265 ? 21.033 -1.570 -36.302 1.00 89.38 265 LYS A O 1
ATOM 2150 N N . THR A 1 266 ? 20.978 -2.962 -38.048 1.00 84.00 266 THR A N 1
ATOM 2151 C CA . THR A 1 266 ? 22.437 -3.144 -38.168 1.00 84.00 266 THR A CA 1
ATOM 2152 C C . THR A 1 266 ? 23.196 -1.850 -38.459 1.00 84.00 266 THR A C 1
ATOM 2154 O O . THR A 1 266 ? 24.306 -1.673 -37.958 1.00 84.00 266 THR A O 1
ATOM 2157 N N . ASN A 1 267 ? 22.604 -0.922 -39.215 1.00 85.69 267 ASN A N 1
ATOM 2158 C CA . ASN A 1 267 ? 23.225 0.369 -39.524 1.00 85.69 267 ASN A CA 1
ATOM 2159 C C . ASN A 1 267 ? 23.393 1.238 -38.268 1.00 85.69 267 ASN A C 1
ATOM 2161 O O . ASN A 1 267 ? 24.483 1.752 -38.018 1.00 85.69 267 ASN A O 1
ATOM 2165 N N . GLU A 1 268 ? 22.344 1.353 -37.451 1.00 87.06 268 GLU A N 1
ATOM 2166 C CA . GLU A 1 268 ? 22.375 2.084 -36.176 1.00 87.06 268 GLU A CA 1
ATOM 2167 C C . GLU A 1 268 ? 23.371 1.441 -35.203 1.00 87.06 268 GLU A C 1
ATOM 2169 O O . GLU A 1 268 ? 24.224 2.125 -34.631 1.00 87.06 268 GLU A O 1
ATOM 2174 N N . ALA A 1 269 ? 23.341 0.107 -35.098 1.00 85.25 269 ALA A N 1
ATOM 2175 C CA . ALA A 1 269 ? 24.288 -0.655 -34.289 1.00 85.25 269 ALA A CA 1
ATOM 2176 C C . ALA A 1 269 ? 25.749 -0.412 -34.709 1.00 85.25 269 ALA A C 1
ATOM 2178 O O . ALA A 1 269 ? 26.626 -0.224 -33.867 1.00 85.25 269 ALA A O 1
ATOM 2179 N N . LEU A 1 270 ? 26.022 -0.361 -36.013 1.00 82.38 270 LEU A N 1
ATOM 2180 C CA . LEU A 1 270 ? 27.361 -0.128 -36.549 1.00 82.38 270 LEU A CA 1
ATOM 2181 C C . LEU A 1 270 ? 27.860 1.296 -36.270 1.00 82.38 270 LEU A C 1
ATOM 2183 O O . LEU A 1 270 ? 29.041 1.478 -35.964 1.00 82.38 270 LEU A O 1
ATOM 2187 N N . VAL A 1 271 ? 26.985 2.304 -36.339 1.00 85.19 271 VAL A N 1
ATOM 2188 C CA . VAL A 1 271 ? 27.325 3.686 -35.959 1.00 85.19 271 VAL A CA 1
ATOM 2189 C C . VAL A 1 271 ? 27.703 3.758 -34.476 1.00 85.19 271 VAL A C 1
ATOM 2191 O O . VAL A 1 271 ? 28.748 4.324 -34.144 1.00 85.19 271 VAL A O 1
ATOM 2194 N N . MET A 1 272 ? 26.918 3.122 -33.603 1.00 83.62 272 MET A N 1
ATOM 2195 C CA . MET A 1 272 ? 27.181 3.075 -32.159 1.00 83.62 272 MET A CA 1
ATOM 2196 C C . MET A 1 272 ? 28.451 2.284 -31.805 1.00 83.62 272 MET A C 1
ATOM 2198 O O . MET A 1 272 ? 29.250 2.712 -30.975 1.00 83.62 272 MET A O 1
ATOM 2202 N N . ALA A 1 273 ? 28.710 1.157 -32.469 1.00 81.88 273 ALA A N 1
ATOM 2203 C CA . ALA A 1 273 ? 29.934 0.387 -32.250 1.00 81.88 273 ALA A CA 1
ATOM 2204 C C . ALA A 1 273 ? 31.191 1.173 -32.670 1.00 81.88 273 ALA A C 1
ATOM 2206 O O . ALA A 1 273 ? 32.214 1.142 -31.982 1.00 81.88 273 ALA A O 1
ATOM 2207 N N . LYS A 1 274 ? 31.117 1.927 -33.776 1.00 79.56 274 LYS A N 1
ATOM 2208 C CA . LYS A 1 274 ? 32.218 2.783 -34.242 1.00 79.56 274 LYS A CA 1
ATOM 2209 C C . LYS A 1 274 ? 32.493 3.955 -33.302 1.00 79.56 274 LYS A C 1
ATOM 2211 O O . LYS A 1 274 ? 33.660 4.305 -33.130 1.00 79.56 274 LYS A O 1
ATOM 2216 N N . SER A 1 275 ? 31.465 4.577 -32.720 1.00 78.06 275 SER A N 1
ATOM 2217 C CA . SER A 1 275 ? 31.669 5.650 -31.737 1.00 78.06 275 SER A CA 1
ATOM 2218 C C . SER A 1 275 ? 32.327 5.113 -30.463 1.00 78.06 275 SER A C 1
ATOM 2220 O O . SER A 1 275 ? 33.262 5.734 -29.964 1.00 78.06 275 SER A O 1
ATOM 2222 N N . LYS A 1 276 ? 31.938 3.913 -30.016 1.00 71.88 276 LYS A N 1
ATOM 2223 C CA . LYS A 1 276 ? 32.539 3.230 -28.864 1.00 71.88 276 LYS A CA 1
ATOM 2224 C C . LYS A 1 276 ? 33.988 2.791 -29.092 1.00 71.88 276 LYS A C 1
ATOM 2226 O O . LYS A 1 276 ? 34.826 2.941 -28.211 1.00 71.88 276 LYS A O 1
ATOM 2231 N N . LEU A 1 277 ? 34.329 2.295 -30.284 1.00 67.31 277 LEU A N 1
ATOM 2232 C CA . LEU A 1 277 ? 35.715 1.924 -30.602 1.00 67.31 277 LEU A CA 1
ATOM 2233 C C . LEU A 1 277 ? 36.669 3.129 -30.521 1.00 67.31 277 LEU A C 1
ATOM 2235 O O . LEU A 1 277 ? 37.826 2.974 -30.142 1.00 67.31 277 LEU A O 1
ATOM 2239 N N . LYS A 1 278 ? 36.175 4.333 -30.833 1.00 66.94 278 LYS A N 1
ATOM 2240 C CA . LYS A 1 278 ? 36.942 5.579 -30.696 1.00 66.94 278 LYS A CA 1
ATOM 2241 C C . LYS A 1 278 ? 37.133 6.020 -29.238 1.00 66.94 278 LYS A C 1
ATOM 2243 O O . LYS A 1 278 ? 38.075 6.755 -28.976 1.00 66.94 278 LYS A O 1
ATOM 2248 N N . SER A 1 279 ? 36.269 5.602 -28.306 1.00 64.56 279 SER A N 1
ATOM 2249 C CA . SER A 1 279 ? 36.361 5.948 -26.876 1.00 64.56 279 SER A CA 1
ATOM 2250 C C . SER A 1 279 ? 37.039 4.869 -26.015 1.00 64.56 279 SER A C 1
ATOM 2252 O O . SER A 1 279 ? 37.573 5.178 -24.950 1.00 64.56 279 SER A O 1
ATOM 2254 N N . ALA A 1 280 ? 37.062 3.611 -26.473 1.00 56.50 280 ALA A N 1
ATOM 2255 C CA . ALA A 1 280 ? 37.600 2.451 -25.751 1.00 56.50 280 ALA A CA 1
ATOM 2256 C C . ALA A 1 280 ? 39.136 2.419 -25.611 1.00 56.50 280 ALA A C 1
ATOM 2258 O O . ALA A 1 280 ? 39.670 1.573 -24.896 1.00 56.50 280 ALA A O 1
ATOM 2259 N N . THR A 1 281 ? 39.867 3.364 -26.202 1.00 52.75 281 THR A N 1
ATOM 2260 C CA . THR A 1 281 ? 41.309 3.565 -25.962 1.00 52.75 281 THR A CA 1
ATOM 2261 C C . THR A 1 281 ? 41.652 4.042 -24.535 1.00 52.75 281 THR A C 1
ATOM 2263 O O . THR A 1 281 ? 42.812 4.336 -24.266 1.00 52.75 281 THR A O 1
ATOM 2266 N N . THR A 1 282 ? 40.685 4.089 -23.602 1.00 45.75 282 THR A N 1
ATOM 2267 C CA . THR A 1 282 ? 40.835 4.733 -22.279 1.00 45.75 282 THR A CA 1
ATOM 2268 C C . THR A 1 282 ? 40.131 4.042 -21.082 1.00 45.75 282 THR A C 1
ATOM 2270 O O . THR A 1 282 ? 39.829 4.709 -20.099 1.00 45.75 282 THR A O 1
ATOM 2273 N N . GLY A 1 283 ? 39.947 2.708 -21.084 1.00 41.94 283 GLY A N 1
ATOM 2274 C CA . GLY A 1 283 ? 39.869 1.909 -19.831 1.00 41.94 283 GLY A CA 1
ATOM 2275 C C . GLY A 1 283 ? 38.615 1.051 -19.526 1.00 41.94 283 GLY A C 1
ATOM 2276 O O . GLY A 1 283 ? 37.499 1.459 -19.814 1.00 41.94 283 GLY A O 1
ATOM 2277 N N . LEU A 1 284 ? 38.892 -0.116 -18.891 1.00 44.69 284 LEU A N 1
ATOM 2278 C CA . LEU A 1 284 ? 38.147 -0.991 -17.929 1.00 44.69 284 LEU A CA 1
ATOM 2279 C C . LEU A 1 284 ? 36.667 -1.386 -18.211 1.00 44.69 284 LEU A C 1
ATOM 2281 O O . LEU A 1 284 ? 35.846 -0.546 -18.525 1.00 44.69 284 LEU A O 1
ATOM 2285 N N . GLY A 1 285 ? 36.157 -2.615 -18.013 1.00 42.31 285 GLY A N 1
ATOM 2286 C CA . GLY A 1 285 ? 36.692 -3.876 -17.473 1.00 42.31 285 GLY A CA 1
ATOM 2287 C C . GLY A 1 285 ? 35.695 -4.664 -16.587 1.00 42.31 285 GLY A C 1
ATOM 2288 O O . GLY A 1 285 ? 35.800 -5.880 -16.516 1.00 42.31 285 GLY A O 1
ATOM 2289 N N . GLY A 1 286 ? 34.724 -4.008 -15.928 1.00 43.53 286 GLY A N 1
ATOM 2290 C CA . GLY A 1 286 ? 33.937 -4.641 -14.843 1.00 43.53 286 GLY A CA 1
ATOM 2291 C C . GLY A 1 286 ? 32.418 -4.783 -15.036 1.00 43.53 286 GLY A C 1
ATOM 2292 O O . GLY A 1 286 ? 31.839 -5.727 -14.513 1.00 43.53 286 GLY A O 1
ATOM 2293 N N . MET A 1 287 ? 31.755 -3.888 -15.782 1.00 47.50 287 MET A N 1
ATOM 2294 C CA . MET A 1 287 ? 30.276 -3.875 -15.906 1.00 47.50 287 MET A CA 1
ATOM 2295 C C . MET A 1 287 ? 29.716 -4.771 -17.023 1.00 47.50 287 MET A C 1
ATOM 2297 O O . MET A 1 287 ? 28.556 -5.173 -16.975 1.00 47.50 287 MET A O 1
ATOM 2301 N N . LYS A 1 288 ? 30.555 -5.134 -17.999 1.00 55.25 288 LYS A N 1
ATOM 2302 C CA . LYS A 1 288 ? 30.207 -5.970 -19.160 1.00 55.25 288 LYS A CA 1
ATOM 2303 C C . LYS A 1 288 ? 29.688 -7.365 -18.765 1.00 55.25 288 LYS A C 1
ATOM 2305 O O . LYS A 1 288 ? 28.822 -7.928 -19.430 1.00 55.25 288 LYS A O 1
ATOM 2310 N N . ASP A 1 289 ? 30.162 -7.877 -17.633 1.00 61.75 289 ASP A N 1
ATOM 2311 C CA . ASP A 1 289 ? 29.851 -9.217 -17.140 1.00 61.75 289 ASP A CA 1
ATOM 2312 C C . ASP A 1 289 ? 28.383 -9.394 -16.709 1.00 61.75 289 ASP A C 1
ATOM 2314 O O . ASP A 1 289 ? 27.859 -10.503 -16.780 1.00 61.75 289 ASP A O 1
ATOM 2318 N N . GLU A 1 290 ? 27.684 -8.348 -16.255 1.00 59.53 290 GLU A N 1
ATOM 2319 C CA . GLU A 1 290 ? 26.330 -8.503 -15.695 1.00 59.53 290 GLU A CA 1
ATOM 2320 C C . GLU A 1 290 ? 25.245 -8.687 -16.760 1.00 59.53 290 GLU A C 1
ATOM 2322 O O . GLU A 1 290 ? 24.380 -9.559 -16.610 1.00 59.53 290 GLU A O 1
ATOM 2327 N N . LEU A 1 291 ? 25.297 -7.907 -17.845 1.00 64.44 291 LEU A N 1
ATOM 2328 C CA . LEU A 1 291 ? 24.362 -8.038 -18.964 1.00 64.44 291 LEU A CA 1
ATOM 2329 C C . LEU A 1 291 ? 24.586 -9.361 -19.700 1.00 64.44 291 LEU A C 1
ATOM 2331 O O . LEU A 1 291 ? 23.628 -10.091 -19.952 1.00 64.44 291 LEU A O 1
ATOM 2335 N N . GLU A 1 292 ? 25.846 -9.715 -19.972 1.00 68.00 292 GLU A N 1
ATOM 2336 C CA . GLU A 1 292 ? 26.200 -10.985 -20.612 1.00 68.00 292 GLU A CA 1
ATOM 2337 C C . GLU A 1 292 ? 25.722 -12.184 -19.776 1.00 68.00 292 GLU A C 1
ATOM 2339 O O . GLU A 1 292 ? 25.064 -13.087 -20.302 1.00 68.00 292 GLU A O 1
ATOM 2344 N N . ARG A 1 293 ? 25.940 -12.171 -18.451 1.00 69.56 293 ARG A N 1
ATOM 2345 C CA . ARG A 1 293 ? 25.432 -13.216 -17.541 1.00 69.56 293 ARG A CA 1
ATOM 2346 C C . ARG A 1 293 ? 23.902 -13.254 -17.488 1.00 69.56 293 ARG A C 1
ATOM 2348 O O . ARG A 1 293 ? 23.332 -14.344 -17.417 1.00 69.56 293 ARG A O 1
ATOM 2355 N N . GLY A 1 294 ? 23.229 -12.102 -17.511 1.00 66.56 294 GLY A N 1
ATOM 2356 C CA . GLY A 1 294 ? 21.766 -12.005 -17.538 1.00 66.56 294 GLY A CA 1
ATOM 2357 C C . GLY A 1 294 ? 21.163 -12.583 -18.819 1.00 66.56 294 GLY A C 1
ATOM 2358 O O . GLY A 1 294 ? 20.260 -13.425 -18.763 1.00 66.56 294 GLY A O 1
ATOM 2359 N N . MET A 1 295 ? 21.727 -12.214 -19.973 1.00 70.00 295 MET A N 1
ATOM 2360 C CA . MET A 1 295 ? 21.359 -12.779 -21.271 1.00 70.00 295 MET A CA 1
ATOM 2361 C C . MET A 1 295 ? 21.597 -14.292 -21.296 1.00 70.00 295 MET A C 1
ATOM 2363 O O . MET A 1 295 ? 20.671 -15.035 -21.623 1.00 70.00 295 MET A O 1
ATOM 2367 N N . TYR A 1 296 ? 22.762 -14.765 -20.845 1.00 69.25 296 TYR A N 1
ATOM 2368 C CA . TYR A 1 296 ? 23.089 -16.192 -20.796 1.00 69.25 296 TYR A CA 1
ATOM 2369 C C . TYR A 1 296 ? 22.132 -16.995 -19.897 1.00 69.25 296 TYR A C 1
ATOM 2371 O O . TYR A 1 296 ? 21.590 -18.015 -20.322 1.00 69.25 296 TYR A O 1
ATOM 2379 N N . LYS A 1 297 ? 21.826 -16.510 -18.684 1.00 66.00 297 LYS A N 1
ATOM 2380 C CA . LYS A 1 297 ? 20.840 -17.150 -17.789 1.00 66.00 297 LYS A CA 1
ATOM 2381 C C . LYS A 1 297 ? 19.443 -17.213 -18.408 1.00 66.00 297 LYS A C 1
ATOM 2383 O O . LYS A 1 297 ? 18.768 -18.232 -18.290 1.00 66.00 297 LYS A O 1
ATOM 2388 N N . SER A 1 298 ? 19.021 -16.154 -19.097 1.00 56.25 298 SER A N 1
ATOM 2389 C CA . SER A 1 298 ? 17.719 -16.133 -19.771 1.00 56.25 298 SER A CA 1
ATOM 2390 C C . SER A 1 298 ? 17.658 -17.041 -21.007 1.00 56.25 298 SER A C 1
ATOM 2392 O O . SER A 1 298 ? 16.597 -17.565 -21.332 1.00 56.25 298 SER A O 1
ATOM 2394 N N . MET A 1 299 ? 18.796 -17.277 -21.669 1.00 54.50 299 MET A N 1
ATOM 2395 C CA . MET A 1 299 ? 18.914 -18.269 -22.740 1.00 54.50 299 MET A CA 1
ATOM 2396 C C . MET A 1 299 ? 18.876 -19.703 -22.194 1.00 54.50 299 MET A C 1
ATOM 2398 O O . MET A 1 299 ? 18.255 -20.563 -22.810 1.00 54.50 299 MET A O 1
ATOM 2402 N N . LEU A 1 300 ? 19.463 -19.967 -21.021 1.00 52.28 300 LEU A N 1
ATOM 2403 C CA . LEU A 1 300 ? 19.415 -21.286 -20.372 1.00 52.28 300 LEU A CA 1
ATOM 2404 C C . LEU A 1 300 ? 18.004 -21.681 -19.907 1.00 52.28 300 LEU A C 1
ATOM 2406 O O . LEU A 1 300 ? 17.643 -22.851 -19.988 1.00 52.28 300 LEU A O 1
ATOM 2410 N N . GLN A 1 301 ? 17.175 -20.718 -19.495 1.00 52.66 301 GLN A N 1
ATOM 2411 C CA . GLN A 1 301 ? 15.762 -20.957 -19.156 1.00 52.66 301 GLN A CA 1
ATOM 2412 C C . GLN A 1 301 ? 14.894 -21.358 -20.368 1.00 52.66 301 GLN A C 1
ATOM 2414 O O . GLN A 1 301 ? 13.748 -21.756 -20.185 1.00 52.66 301 GLN A O 1
ATOM 2419 N N . ARG A 1 302 ? 15.427 -21.288 -21.600 1.00 44.31 302 ARG A N 1
ATOM 2420 C CA . ARG A 1 302 ? 14.753 -21.741 -22.829 1.00 44.31 302 ARG A CA 1
ATOM 2421 C C . ARG A 1 302 ? 15.019 -23.199 -23.200 1.00 44.31 302 ARG A C 1
ATOM 2423 O O . ARG A 1 302 ? 14.511 -23.623 -24.235 1.00 44.31 302 ARG A O 1
ATOM 2430 N N . GLN A 1 303 ? 15.795 -23.974 -22.438 1.00 34.34 303 GLN A N 1
ATOM 2431 C CA . GLN A 1 303 ? 15.889 -25.403 -22.742 1.00 34.34 303 GLN A CA 1
ATOM 2432 C C . GLN A 1 303 ? 14.590 -26.095 -22.304 1.00 34.34 303 GLN A C 1
ATOM 2434 O O . GLN A 1 303 ? 14.324 -26.148 -21.101 1.00 34.34 303 GLN A O 1
ATOM 2439 N N . PRO A 1 304 ? 13.763 -26.625 -23.230 1.00 38.41 304 PRO A N 1
ATOM 2440 C CA . PRO A 1 304 ? 12.703 -27.530 -22.826 1.00 38.41 304 PRO A CA 1
ATOM 2441 C C . PRO A 1 304 ? 13.367 -28.715 -22.133 1.00 38.41 304 PRO A C 1
ATOM 2443 O O . PRO A 1 304 ? 14.380 -29.227 -22.615 1.00 38.41 304 PRO A O 1
ATOM 2446 N N . SER A 1 305 ? 12.807 -29.136 -21.001 1.00 40.84 305 SER A N 1
ATOM 2447 C CA . SER A 1 305 ? 13.159 -30.394 -20.356 1.00 40.84 305 SER A CA 1
ATOM 2448 C C . SER A 1 305 ? 13.048 -31.501 -21.402 1.00 40.84 305 SER A C 1
ATOM 2450 O O . SER A 1 305 ? 11.952 -31.970 -21.706 1.00 40.84 305 SER A O 1
ATOM 2452 N N . GLN A 1 306 ? 14.171 -31.899 -21.999 1.00 35.84 306 GLN A N 1
ATOM 2453 C CA . GLN A 1 306 ? 14.227 -33.139 -22.747 1.00 35.84 306 GLN A CA 1
ATOM 2454 C C . GLN A 1 306 ? 14.144 -34.249 -21.711 1.00 35.84 306 GLN A C 1
ATOM 2456 O O . GLN A 1 306 ? 15.142 -34.684 -21.144 1.00 35.84 306 GLN A O 1
ATOM 2461 N N . VAL A 1 307 ? 12.907 -34.654 -21.426 1.00 39.06 307 VAL A N 1
ATOM 2462 C CA . VAL A 1 307 ? 12.615 -35.958 -20.853 1.00 39.06 307 VAL A CA 1
ATOM 2463 C C . VAL A 1 307 ? 13.169 -36.962 -21.854 1.00 39.06 307 VAL A C 1
ATOM 2465 O O . VAL A 1 307 ? 12.624 -37.158 -22.940 1.00 39.06 307 VAL A O 1
ATOM 2468 N N . SER A 1 308 ? 14.310 -37.539 -21.505 1.00 36.91 308 SER A N 1
ATOM 2469 C CA . SER A 1 308 ? 14.913 -38.665 -22.194 1.00 36.91 308 SER A CA 1
ATOM 2470 C C . SER A 1 308 ? 13.981 -39.870 -22.074 1.00 36.91 308 SER A C 1
ATOM 2472 O O . SER A 1 308 ? 14.088 -40.658 -21.138 1.00 36.91 308 SER A O 1
ATOM 2474 N N . ASN A 1 309 ? 13.056 -40.009 -23.020 1.00 41.69 309 ASN A N 1
ATOM 2475 C CA . ASN A 1 309 ? 12.460 -41.294 -23.350 1.00 41.69 309 ASN A CA 1
ATOM 2476 C C . ASN A 1 309 ? 13.328 -41.948 -24.427 1.00 41.69 309 ASN A C 1
ATOM 2478 O O . ASN A 1 309 ? 13.182 -41.671 -25.615 1.00 41.69 309 ASN A O 1
ATOM 2482 N N . SER A 1 310 ? 14.219 -42.839 -24.000 1.00 36.38 310 SER A N 1
ATOM 2483 C CA . SER A 1 310 ? 14.733 -43.916 -24.844 1.00 36.38 310 SER A CA 1
ATOM 2484 C C . SER A 1 310 ? 14.356 -45.238 -24.191 1.00 36.38 310 SER A C 1
ATOM 2486 O O . SER A 1 310 ? 14.748 -45.527 -23.062 1.00 36.38 310 SER A O 1
ATOM 2488 N N . GLN A 1 311 ? 13.540 -45.988 -24.922 1.00 42.06 311 GLN A N 1
ATOM 2489 C CA . GLN A 1 311 ? 13.045 -47.318 -24.609 1.00 42.06 311 GLN A CA 1
ATOM 2490 C C . GLN A 1 311 ? 14.176 -48.312 -24.320 1.00 42.06 311 GLN A C 1
ATOM 2492 O O . GLN A 1 311 ? 15.223 -48.286 -24.963 1.00 42.06 311 GLN A O 1
ATOM 2497 N N . GLY A 1 312 ? 13.884 -49.252 -23.424 1.00 31.45 312 GLY A N 1
ATOM 2498 C CA . GLY A 1 312 ? 14.572 -50.529 -23.293 1.00 31.45 312 GLY A CA 1
ATOM 2499 C C . GLY A 1 312 ? 13.541 -51.610 -22.991 1.00 31.45 312 GLY A C 1
ATOM 2500 O O . GLY A 1 312 ? 13.354 -51.986 -21.840 1.00 31.45 312 GLY A O 1
ATOM 2501 N N . SER A 1 313 ? 12.825 -52.050 -24.025 1.00 40.38 313 SER A N 1
ATOM 2502 C CA . SER A 1 313 ? 12.071 -53.305 -24.024 1.00 40.38 313 SER A CA 1
ATOM 2503 C C . SER A 1 313 ? 13.054 -54.475 -24.108 1.00 40.38 313 SER A C 1
ATOM 2505 O O . SER A 1 313 ? 13.917 -54.445 -24.983 1.00 40.38 313 SER A O 1
ATOM 2507 N N . SER A 1 314 ? 12.913 -55.488 -23.249 1.00 37.97 314 SER A N 1
ATOM 2508 C CA . SER A 1 314 ? 13.225 -56.924 -23.464 1.00 37.97 314 SER A CA 1
ATOM 2509 C C . SER A 1 314 ? 12.839 -57.656 -22.168 1.00 37.97 314 SER A C 1
ATOM 2511 O O . SER A 1 314 ? 13.404 -57.375 -21.118 1.00 37.97 314 SER A O 1
ATOM 2513 N N . GLU A 1 315 ? 11.676 -58.307 -22.132 1.00 42.31 315 GLU A N 1
ATOM 2514 C CA . GLU A 1 315 ? 11.508 -59.762 -22.334 1.00 42.31 315 GLU A CA 1
ATOM 2515 C C . GLU A 1 315 ? 11.999 -60.624 -21.155 1.00 42.31 315 GLU A C 1
ATOM 2517 O O . GLU A 1 315 ? 13.185 -60.932 -21.048 1.00 42.31 315 GLU A O 1
ATOM 2522 N N . CYS A 1 316 ? 11.051 -60.993 -20.281 1.00 39.72 316 CYS A N 1
ATOM 2523 C CA . CYS A 1 316 ? 10.705 -62.347 -19.805 1.00 39.72 316 CYS A CA 1
ATOM 2524 C C . CYS A 1 316 ? 9.754 -62.240 -18.604 1.00 39.72 316 CYS A C 1
ATOM 2526 O O . CYS A 1 316 ? 10.108 -61.539 -17.630 1.00 39.72 316 CYS A O 1
#

Solvent-accessible surface area (backbone atoms only — not comparable to full-atom values): 17876 Å² total; per-residue (Å²): 130,57,77,68,57,52,45,37,68,77,65,60,71,44,95,84,61,72,79,39,52,53,72,66,56,50,51,52,53,49,52,41,20,56,72,46,81,68,44,37,54,65,31,44,45,33,39,72,59,41,64,36,81,65,27,73,73,46,49,77,29,77,36,68,67,43,42,50,50,40,51,48,54,50,69,67,27,84,67,40,54,72,68,54,36,51,46,52,50,34,49,61,33,48,83,73,73,50,22,70,65,48,34,64,75,70,64,55,54,68,69,58,53,34,52,36,48,17,40,50,25,50,51,70,67,39,53,71,62,13,47,62,35,56,61,38,91,90,62,79,75,89,54,48,61,56,52,42,36,50,26,27,74,75,37,63,34,61,55,27,45,49,48,48,70,68,61,60,65,88,81,80,53,66,68,42,48,49,36,46,45,57,13,30,42,76,69,33,57,68,58,30,59,55,53,33,72,78,45,61,71,77,57,21,55,53,50,49,54,50,49,58,53,45,24,65,73,50,63,32,22,57,35,42,47,50,56,60,68,53,89,67,50,78,67,56,47,48,52,50,50,54,54,25,69,70,42,88,48,66,67,40,42,51,48,50,40,52,33,27,52,75,70,66,39,54,68,63,28,51,54,53,53,54,57,46,63,74,58,61,88,74,72,89,90,72,71,69,59,45,47,52,49,22,42,50,55,61,55,60,72,65,61,75,85,77,74,84,83,75,88,81,90,80,92,133

pLDDT: mean 87.25, std 16.2, range [31.45, 98.5]

Secondary structure (DSSP, 8-s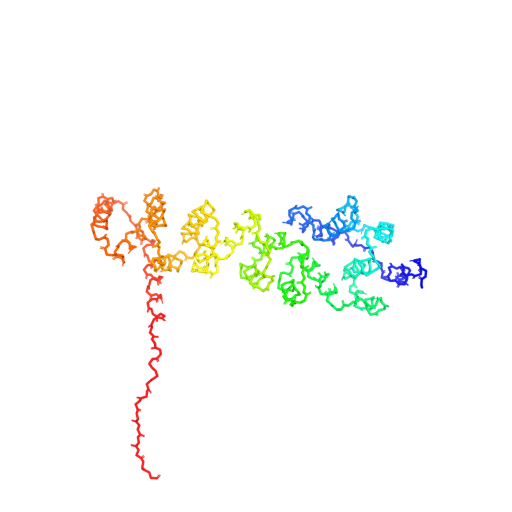tate):
--HHHHHIIIII--TT---SPPHHHHHHHHHHHHHTTT--HHHHIIIIIS--TTHHHHSS-SSHHHHHHHHHHHHH-TTS-HHHHHHHHHHHHHTTT-HHHHHHHTT--HHHHHHHHHHHHHHTT-HHHHHHHHT-TT---TTHHHHHHHHHHHS-HHHHHHHHHHH------HHHHHHHHHHHHHH-HHHHHHHHTTS-HHHHHHHHHHHHHHHHHSSHHHHHHHHHHS---HHHHHHHHHHHHH-S-HHHHHHHHHHHHHTT-HHHHHHHHHHHHHHGGG---SSHHHHHHHHHHHHHTT--------------

Foldseek 3Di:
DPLVVVCCVQQNVDPVDHLADDPVRVVLLQVLCVVLVNDALQLCCCCPQLVHPPSVVLPPQHHSVSVVVNLCSLVPRPSDDPLSSLLNVLLSSVVVPRNVVSCVVSVNDVLSNLLSQLSSCLSVVVLVSNLVSLLPLPDDHPPLLSVLLSCLPRHQLVSSVSNCVRNVDDDDDLVSVLSNLSSVLLVDLQRSLVVLVVDDPVSSLVSLLVSLVCCCVHLVQQSLLVVLPDPDDPSSLVSLCVSLVPDPDPSSLVSNLSSCVSVVVVVVNVVSVVVVVVVVVDDDDPPVVRNVVSNVVVVVVPDDPPPDDDDDDDDD

Nearest PDB structures (foldseek):
  7r5j-assembly1_T0  TM=6.968E-01  e=3.385E-05  Homo sapiens
  9hmf-assembly1_K  TM=3.340E-01  e=2.442E-01  Campylobacter jejuni
  5ods-assembly3_C  TM=3.527E-01  e=6.129E+00  Mus musculus
  4i1a-assembly3_A  TM=2.707E-01  e=8.890E+00  Bacillus subtilis subsp. subtilis str. 168

InterPro domains:
  IPR025151 ELYS-like domain [PF13934] (39-244)
  IPR052620 ELYS/MEL-28 Nuclear Assembly Factor [PTHR21583] (55-272)

Organism: Saitoella complicata (strain BCRC 22490 / CBS 7301 / JCM 7358 / NBRC 10748 / NRRL Y-17804) (NCBI:txid698492)